Protein AF-0000000077105052 (afdb_homodimer)

Secondary structure (DSSP, 8-state):
---HHHHHHHHHHHHHHHHTT-B-TTSSBTTHHHHHHHHH--SHHHHHHHHHTTHHHHH---HHHHHHTT--HHHHHHHHHTSPPTT--HHHHHHHHHTSHHHHHHHHHHHHHHT-GGG-S---HHHHHHHHHHHHHHHHHH-/---HHHHHHHHHHHHHHHHTT-B-TTSSBTTHHHHHHHHH--SHHHHHHHHHTTHHHHH---HHHHHHTT--HHHHHHHHHTSPPTT--HHHHHHHHHTSHHHHHHHHHHHHHHT-GGG-S---HHHHHHHHHHHHHHHHHH-

Structure (mmCIF, N/CA/C/O backbone):
data_AF-0000000077105052-model_v1
#
loop_
_entity.id
_entity.type
_entity.pdbx_description
1 polymer 'HD domain protein'
#
loop_
_atom_site.group_PDB
_atom_site.id
_atom_site.type_symbol
_atom_site.label_atom_id
_atom_site.label_alt_id
_atom_site.label_comp_id
_atom_site.label_asym_id
_atom_site.label_entity_id
_atom_site.label_seq_id
_atom_site.pdbx_PDB_ins_code
_atom_site.Cartn_x
_atom_site.Cartn_y
_atom_site.Cartn_z
_atom_site.occupancy
_atom_site.B_iso_or_equiv
_atom_site.auth_seq_id
_atom_site.auth_comp_id
_atom_site.auth_asym_id
_atom_site.auth_atom_id
_atom_site.pdbx_PDB_model_num
ATOM 1 N N . MET A 1 1 ? -22.094 29.25 9.078 1 74.81 1 MET A N 1
ATOM 2 C CA . MET A 1 1 ? -21.125 28.188 9.367 1 74.81 1 MET A CA 1
ATOM 3 C C . MET A 1 1 ? -20.828 27.359 8.117 1 74.81 1 MET A C 1
ATOM 5 O O . MET A 1 1 ? -21.75 26.953 7.418 1 74.81 1 MET A O 1
ATOM 9 N N . MET A 1 2 ? -19.562 27.328 7.793 1 88.81 2 MET A N 1
ATOM 10 C CA . MET A 1 2 ? -19.234 26.641 6.547 1 88.81 2 MET A CA 1
ATOM 11 C C . MET A 1 2 ? -19.516 25.156 6.656 1 88.81 2 MET A C 1
ATOM 13 O O . MET A 1 2 ? -19.328 24.562 7.723 1 88.81 2 MET A O 1
ATOM 17 N N . ASN A 1 3 ? -20.125 24.688 5.684 1 95.06 3 ASN A N 1
ATOM 18 C CA . ASN A 1 3 ? -20.344 23.25 5.699 1 95.06 3 ASN A CA 1
ATOM 19 C C . ASN A 1 3 ? -19.109 22.5 5.215 1 95.06 3 ASN A C 1
ATOM 21 O O . ASN A 1 3 ? -18.109 23.109 4.852 1 95.06 3 ASN A O 1
ATOM 25 N N . PHE A 1 4 ? -19.25 21.203 5.273 1 96.94 4 PHE A N 1
ATOM 26 C CA . PHE A 1 4 ? -18.094 20.359 4.965 1 96.94 4 PHE A CA 1
ATOM 27 C C . PHE A 1 4 ? -17.594 20.641 3.553 1 96.94 4 PHE A C 1
ATOM 29 O O . PHE A 1 4 ? -16.375 20.75 3.336 1 96.94 4 PHE A O 1
ATOM 36 N N . TYR A 1 5 ? -18.453 20.719 2.611 1 97.12 5 TYR A N 1
ATOM 37 C CA . TYR A 1 5 ? -18.047 20.875 1.222 1 97.12 5 TYR A CA 1
ATOM 38 C C . TYR A 1 5 ? -17.312 22.203 1.016 1 97.12 5 TYR A C 1
ATOM 40 O O . TYR A 1 5 ? -16.328 22.266 0.276 1 97.12 5 TYR A O 1
ATOM 48 N N . GLU A 1 6 ? -17.734 23.203 1.688 1 97.81 6 GLU A N 1
ATOM 49 C CA . GLU A 1 6 ? -17.062 24.5 1.639 1 97.81 6 GLU A CA 1
ATOM 50 C C . GLU A 1 6 ? -15.688 24.453 2.289 1 97.81 6 GLU A C 1
ATOM 52 O O . GLU A 1 6 ? -14.719 24.984 1.746 1 97.81 6 GLU A O 1
ATOM 57 N N . LEU A 1 7 ? -15.672 23.812 3.406 1 98.25 7 LEU A N 1
ATOM 58 C CA . LEU A 1 7 ? -14.406 23.672 4.121 1 98.25 7 LEU A CA 1
ATOM 59 C C . LEU A 1 7 ? -13.414 22.844 3.322 1 98.25 7 LEU A C 1
ATOM 61 O O . LEU A 1 7 ? -12.227 23.156 3.271 1 98.25 7 LEU A O 1
ATOM 65 N N . ARG A 1 8 ? -13.906 21.781 2.734 1 98.44 8 ARG A N 1
ATOM 66 C CA . ARG A 1 8 ? -13.039 20.922 1.931 1 98.44 8 ARG A CA 1
ATOM 67 C C . ARG A 1 8 ? -12.469 21.688 0.742 1 98.44 8 ARG A C 1
ATOM 69 O O . ARG A 1 8 ? -11.297 21.516 0.399 1 98.44 8 ARG A O 1
ATOM 76 N N . GLU A 1 9 ? -13.297 22.469 0.126 1 98.25 9 GLU A N 1
ATOM 77 C CA . GLU A 1 9 ? -12.828 23.266 -0.993 1 98.25 9 GLU A CA 1
ATOM 78 C C . GLU A 1 9 ? -11.727 24.234 -0.552 1 98.25 9 GLU A C 1
ATOM 80 O O . GLU A 1 9 ? -10.719 24.391 -1.238 1 98.25 9 GLU A O 1
ATOM 85 N N . LYS A 1 10 ? -11.93 24.859 0.537 1 98 10 LYS A N 1
ATOM 86 C CA . LYS A 1 10 ? -10.922 25.75 1.083 1 98 10 LYS A CA 1
ATOM 87 C C . LYS A 1 10 ? -9.633 25 1.417 1 98 10 LYS A C 1
ATOM 89 O O . LYS A 1 10 ? -8.539 25.469 1.114 1 98 10 LYS A O 1
ATOM 94 N N . ALA A 1 11 ? -9.781 23.891 2.084 1 98.56 11 ALA A N 1
ATOM 95 C CA . ALA A 1 11 ? -8.617 23.062 2.41 1 98.56 11 ALA A CA 1
ATOM 96 C C . ALA A 1 11 ? -7.844 22.688 1.152 1 98.56 11 ALA A C 1
ATOM 98 O O . ALA A 1 11 ? -6.613 22.781 1.121 1 98.56 11 ALA A O 1
ATOM 99 N N . MET A 1 12 ? -8.602 22.297 0.124 1 98.56 12 MET A N 1
ATOM 100 C CA . MET A 1 12 ? -7.988 21.922 -1.147 1 98.56 12 MET A CA 1
ATOM 101 C C . MET A 1 12 ? -7.246 23.109 -1.765 1 98.56 12 MET A C 1
ATOM 103 O O . MET A 1 12 ? -6.121 22.953 -2.25 1 98.56 12 MET A O 1
ATOM 107 N N . GLN A 1 13 ? -7.812 24.234 -1.741 1 98.19 13 GLN A N 1
ATOM 108 C CA . GLN A 1 13 ? -7.18 25.438 -2.287 1 98.19 13 GLN A CA 1
ATOM 109 C C . GLN A 1 13 ? -5.887 25.766 -1.544 1 98.19 13 GLN A C 1
ATOM 111 O O . GLN A 1 13 ? -4.875 26.094 -2.164 1 98.19 13 GLN A O 1
ATOM 116 N N . ILE A 1 14 ? -5.957 25.672 -0.266 1 98.19 14 ILE A N 1
ATOM 117 C CA . ILE A 1 14 ? -4.785 25.953 0.556 1 98.19 14 ILE A CA 1
ATOM 118 C C . ILE A 1 14 ? -3.684 24.938 0.233 1 98.19 14 ILE A C 1
ATOM 120 O O . ILE A 1 14 ? -2.535 25.328 -0.002 1 98.19 14 ILE A O 1
ATOM 124 N N . ALA A 1 15 ? -4.012 23.688 0.209 1 98.31 15 ALA A N 1
ATOM 125 C CA . ALA A 1 15 ? -3.045 22.641 -0.098 1 98.31 15 ALA A CA 1
ATOM 126 C C . ALA A 1 15 ? -2.432 22.844 -1.48 1 98.31 15 ALA A C 1
ATOM 128 O O . ALA A 1 15 ? -1.215 22.75 -1.647 1 98.31 15 ALA A O 1
ATOM 129 N N . GLU A 1 16 ? -3.295 23.125 -2.475 1 98.25 16 GLU A N 1
ATOM 130 C CA . GLU A 1 16 ? -2.826 23.359 -3.84 1 98.25 16 GLU A CA 1
ATOM 131 C C . GLU A 1 16 ? -1.849 24.531 -3.904 1 98.25 16 GLU A C 1
ATOM 133 O O . GLU A 1 16 ? -0.831 24.453 -4.598 1 98.25 16 GLU A O 1
ATOM 138 N N . LYS A 1 17 ? -2.193 25.562 -3.256 1 97.25 17 LYS A N 1
ATOM 139 C CA . LYS A 1 17 ? -1.324 26.734 -3.236 1 97.25 17 LYS A CA 1
ATOM 140 C C . LYS A 1 17 ? 0.026 26.406 -2.604 1 97.25 17 LYS A C 1
ATOM 142 O O . LYS A 1 17 ? 1.073 26.766 -3.15 1 97.25 17 LYS A O 1
ATOM 147 N N . VAL A 1 18 ? -0.001 25.75 -1.501 1 97.25 18 VAL A N 1
ATOM 148 C CA . VAL A 1 18 ? 1.206 25.453 -0.738 1 97.25 18 VAL A CA 1
ATOM 149 C C . VAL A 1 18 ? 2.104 24.516 -1.538 1 97.25 18 VAL A C 1
ATOM 151 O O . VAL A 1 18 ? 3.326 24.672 -1.547 1 97.25 18 VAL A O 1
ATOM 154 N N . HIS A 1 19 ? 1.557 23.562 -2.26 1 97.5 19 HIS A N 1
ATOM 155 C CA . HIS A 1 19 ? 2.342 22.484 -2.861 1 97.5 19 HIS A CA 1
ATOM 156 C C . HIS A 1 19 ? 2.463 22.672 -4.371 1 97.5 19 HIS A C 1
ATOM 158 O O . HIS A 1 19 ? 2.857 21.75 -5.082 1 97.5 19 HIS A O 1
ATOM 164 N N . LYS A 1 20 ? 2.055 23.812 -4.938 1 95.88 20 LYS A N 1
ATOM 165 C CA . LYS A 1 20 ? 1.949 24.094 -6.363 1 95.88 20 LYS A CA 1
ATOM 166 C C . LYS A 1 20 ? 3.24 23.734 -7.094 1 95.88 20 LYS A C 1
ATOM 168 O O . LYS A 1 20 ? 3.203 23.219 -8.211 1 95.88 20 LYS A O 1
ATOM 173 N N . ASN A 1 21 ? 4.402 23.906 -6.523 1 95.44 21 ASN A N 1
ATOM 174 C CA . ASN A 1 21 ? 5.656 23.656 -7.23 1 95.44 21 ASN A CA 1
ATOM 175 C C . ASN A 1 21 ? 6.457 22.531 -6.574 1 95.44 21 ASN A C 1
ATOM 177 O O . ASN A 1 21 ? 7.664 22.406 -6.793 1 95.44 21 ASN A O 1
ATOM 181 N N . GLN A 1 22 ? 5.785 21.797 -5.855 1 96.31 22 GLN A N 1
ATOM 182 C CA . GLN A 1 22 ? 6.434 20.703 -5.141 1 96.31 22 GLN A CA 1
ATOM 183 C C . GLN A 1 22 ? 6.176 19.359 -5.828 1 96.31 22 GLN A C 1
ATOM 185 O O . GLN A 1 22 ? 5.082 19.125 -6.344 1 96.31 22 GLN A O 1
ATOM 190 N N . VAL A 1 23 ? 7.16 18.531 -5.934 1 95.12 23 VAL A N 1
ATOM 191 C CA . VAL A 1 23 ? 7.02 17.172 -6.441 1 95.12 23 VAL A CA 1
ATOM 192 C C . VAL A 1 23 ? 7.383 16.172 -5.348 1 95.12 23 VAL A C 1
ATOM 194 O O . VAL A 1 23 ? 8.172 16.484 -4.449 1 95.12 23 VAL A O 1
ATOM 197 N N . ASP A 1 24 ? 6.785 15.031 -5.469 1 91.88 24 ASP A N 1
ATOM 198 C CA . ASP A 1 24 ? 7.098 13.992 -4.488 1 91.88 24 ASP A CA 1
ATOM 199 C C . ASP A 1 24 ? 8.305 13.172 -4.93 1 91.88 24 ASP A C 1
ATOM 201 O O . ASP A 1 24 ? 8.953 13.492 -5.93 1 91.88 24 ASP A O 1
ATOM 205 N N . LYS A 1 25 ? 8.664 12.195 -4.195 1 86.69 25 LYS A N 1
ATOM 206 C CA . LYS A 1 25 ? 9.852 11.383 -4.438 1 86.69 25 LYS A CA 1
ATOM 207 C C . LYS A 1 25 ? 9.727 10.594 -5.742 1 86.69 25 LYS A C 1
ATOM 209 O O . LYS A 1 25 ? 10.727 10.156 -6.309 1 86.69 25 LYS A O 1
ATOM 214 N N . GLY A 1 26 ? 8.555 10.422 -6.266 1 86.88 26 GLY A N 1
ATOM 215 C CA . GLY A 1 26 ? 8.32 9.734 -7.531 1 86.88 26 GLY A CA 1
ATOM 216 C C . GLY A 1 26 ? 8.305 10.68 -8.719 1 86.88 26 GLY A C 1
ATOM 217 O O . GLY A 1 26 ? 8.086 10.242 -9.859 1 86.88 26 GLY A O 1
ATOM 218 N N . GLY A 1 27 ? 8.406 11.969 -8.461 1 91.56 27 GLY A N 1
ATOM 219 C CA . GLY A 1 27 ? 8.461 12.969 -9.523 1 91.56 27 GLY A CA 1
ATOM 220 C C . GLY A 1 27 ? 7.094 13.492 -9.914 1 91.56 27 GLY A C 1
ATOM 221 O O . GLY A 1 27 ? 6.961 14.219 -10.906 1 91.56 27 GLY A O 1
ATOM 222 N N . LYS A 1 28 ? 6.074 13.156 -9.219 1 95.5 28 LYS A N 1
ATOM 223 C CA . LYS A 1 28 ? 4.715 13.609 -9.5 1 95.5 28 LYS A CA 1
ATOM 224 C C . LYS A 1 28 ? 4.344 14.805 -8.633 1 95.5 28 LYS A C 1
ATOM 226 O O . LYS A 1 28 ? 4.977 15.055 -7.602 1 95.5 28 LYS A O 1
ATOM 231 N N . PRO A 1 29 ? 3.416 15.586 -9.031 1 97.69 29 PRO A N 1
ATOM 232 C CA . PRO A 1 29 ? 2.986 16.719 -8.219 1 97.69 29 PRO A CA 1
ATOM 233 C C . PRO A 1 29 ? 2.648 16.328 -6.785 1 97.69 29 PRO A C 1
ATOM 235 O O . PRO A 1 29 ? 1.896 15.375 -6.562 1 97.69 29 PRO A O 1
ATOM 238 N N . TYR A 1 30 ? 3.105 17.016 -5.844 1 98 30 TYR A N 1
ATOM 239 C CA . TYR A 1 30 ? 2.992 16.656 -4.434 1 98 30 TYR A CA 1
ATOM 240 C C . TYR A 1 30 ? 1.536 16.688 -3.98 1 98 30 TYR A C 1
ATOM 242 O O . TYR A 1 30 ? 1.144 15.922 -3.094 1 98 30 TYR A O 1
ATOM 250 N N . ILE A 1 31 ? 0.724 17.516 -4.605 1 98.31 31 ILE A N 1
ATOM 251 C CA . ILE A 1 31 ? -0.669 17.688 -4.211 1 98.31 31 ILE A CA 1
ATOM 252 C C . ILE A 1 31 ? -1.396 16.359 -4.266 1 98.31 31 ILE A C 1
ATOM 254 O O . ILE A 1 31 ? -2.395 16.156 -3.568 1 98.31 31 ILE A O 1
ATOM 258 N N . ASN A 1 32 ? -0.869 15.406 -5.031 1 98.12 32 ASN A N 1
ATOM 259 C CA . ASN A 1 32 ? -1.492 14.086 -5.105 1 98.12 32 ASN A CA 1
ATOM 260 C C . ASN A 1 32 ? -1.396 13.352 -3.775 1 98.12 32 ASN A C 1
ATOM 262 O O . ASN A 1 32 ? -2.264 12.539 -3.447 1 98.12 32 ASN A O 1
ATOM 266 N N . HIS A 1 33 ? -0.374 13.648 -2.994 1 98.19 33 HIS A N 1
ATOM 267 C CA . HIS A 1 33 ? -0.174 12.969 -1.717 1 98.19 33 HIS A CA 1
ATOM 268 C C . HIS A 1 33 ? -1.286 13.312 -0.731 1 98.19 33 HIS A C 1
ATOM 270 O O . HIS A 1 33 ? -2.006 12.422 -0.269 1 98.19 33 HIS A O 1
ATOM 276 N N . PRO A 1 34 ? -1.548 14.633 -0.41 1 98.62 34 PRO A N 1
ATOM 277 C CA . PRO A 1 34 ? -2.656 14.922 0.501 1 98.62 34 PRO A CA 1
ATOM 278 C C . PRO A 1 34 ? -3.998 14.406 -0.014 1 98.62 34 PRO A C 1
ATOM 280 O O . PRO A 1 34 ? -4.859 14.016 0.779 1 98.62 34 PRO A O 1
ATOM 283 N N . VAL A 1 35 ? -4.145 14.375 -1.287 1 98.69 35 VAL A N 1
ATOM 284 C CA . VAL A 1 35 ? -5.402 13.898 -1.858 1 98.69 35 VAL A CA 1
ATOM 285 C C . VAL A 1 35 ? -5.535 12.391 -1.629 1 98.69 35 VAL A C 1
ATOM 287 O O . VAL A 1 35 ? -6.613 11.906 -1.271 1 98.69 35 VAL A O 1
ATOM 290 N N . ARG A 1 36 ? -4.445 11.609 -1.807 1 98 36 ARG A N 1
ATOM 291 C CA . ARG A 1 36 ? -4.48 10.18 -1.524 1 98 36 ARG A CA 1
ATOM 292 C C . ARG A 1 36 ? -4.758 9.922 -0.048 1 98 36 ARG A C 1
ATOM 294 O O . ARG A 1 36 ? -5.543 9.031 0.296 1 98 36 ARG A O 1
ATOM 301 N N . VAL A 1 37 ? -4.137 10.711 0.778 1 98.75 37 VAL A N 1
ATOM 302 C CA . VAL A 1 37 ? -4.344 10.562 2.215 1 98.75 37 VAL A CA 1
ATOM 303 C C . VAL A 1 37 ? -5.805 10.836 2.557 1 98.75 37 VAL A C 1
ATOM 305 O O . VAL A 1 37 ? -6.422 10.094 3.318 1 98.75 37 VAL A O 1
ATOM 308 N N . GLU A 1 38 ? -6.363 11.906 2.004 1 98.88 38 GLU A N 1
ATOM 309 C CA . GLU A 1 38 ? -7.766 12.242 2.225 1 98.88 38 GLU A CA 1
ATOM 310 C C . GLU A 1 38 ? -8.68 11.086 1.829 1 98.88 38 GLU A C 1
ATOM 312 O O . GLU A 1 38 ? -9.648 10.789 2.533 1 98.88 38 GLU A O 1
ATOM 317 N N . ARG A 1 39 ? -8.359 10.438 0.76 1 98.06 39 ARG A N 1
ATOM 318 C CA . ARG A 1 39 ? -9.195 9.367 0.236 1 98.06 39 ARG A CA 1
ATOM 319 C C . ARG A 1 39 ? -9.164 8.156 1.159 1 98.06 39 ARG A C 1
ATOM 321 O O . ARG A 1 39 ? -10.102 7.352 1.164 1 98.06 39 ARG A O 1
ATOM 328 N N . MET A 1 40 ? -8.18 8.039 1.886 1 97.88 40 MET A N 1
ATOM 329 C CA . MET A 1 40 ? -8.055 6.914 2.812 1 97.88 40 MET A CA 1
ATOM 330 C C . MET A 1 40 ? -8.875 7.164 4.078 1 97.88 40 MET A C 1
ATOM 332 O O . MET A 1 40 ? -9.094 6.246 4.867 1 97.88 40 MET A O 1
ATOM 336 N N . CYS A 1 41 ? -9.281 8.383 4.23 1 98.19 41 CYS A N 1
ATOM 337 C CA . CYS A 1 41 ? -10.016 8.758 5.438 1 98.19 41 CYS A CA 1
ATOM 338 C C . CYS A 1 41 ? -11.516 8.641 5.223 1 98.19 41 CYS A C 1
ATOM 340 O O . CYS A 1 41 ? -12.023 8.969 4.152 1 98.19 41 CYS A O 1
ATOM 342 N N . SER A 1 42 ? -12.203 8.211 6.27 1 96.62 42 SER A N 1
ATOM 343 C CA . SER A 1 42 ? -13.648 8.008 6.164 1 96.62 42 SER A CA 1
ATOM 344 C C . SER A 1 42 ? -14.422 9.148 6.809 1 96.62 42 SER A C 1
ATOM 346 O O . SER A 1 42 ? -15.461 9.57 6.301 1 96.62 42 SER A O 1
ATOM 348 N N . ARG A 1 43 ? -13.836 9.75 7.84 1 98.06 43 ARG A N 1
ATOM 349 C CA . ARG A 1 43 ? -14.508 10.828 8.555 1 98.06 43 ARG A CA 1
ATOM 350 C C . ARG A 1 43 ? -14.227 12.18 7.91 1 98.06 43 ARG A C 1
ATOM 352 O O . ARG A 1 43 ? -13.109 12.438 7.457 1 98.06 43 ARG A O 1
ATOM 359 N N . GLN A 1 44 ? -15.227 13 7.918 1 98.38 44 GLN A N 1
ATOM 360 C CA . GLN A 1 44 ? -15.102 14.32 7.309 1 98.38 44 GLN A CA 1
ATOM 361 C C . GLN A 1 44 ? -13.961 15.109 7.941 1 98.38 44 GLN A C 1
ATOM 363 O O . GLN A 1 44 ? -13.188 15.766 7.242 1 98.38 44 GLN A O 1
ATOM 368 N N . GLU A 1 45 ? -13.891 15.117 9.273 1 98.62 45 GLU A N 1
ATOM 369 C CA . GLU A 1 45 ? -12.844 15.867 9.953 1 98.62 45 GLU A CA 1
ATOM 370 C C . GLU A 1 45 ? -11.461 15.359 9.555 1 98.62 45 GLU A C 1
ATOM 372 O O . GLU A 1 45 ? -10.531 16.156 9.391 1 98.62 45 GLU A O 1
ATOM 377 N N . ASP A 1 46 ? -11.336 14 9.398 1 98.88 46 ASP A N 1
ATOM 378 C CA . ASP A 1 46 ? -10.062 13.43 8.969 1 98.88 46 ASP A CA 1
ATOM 379 C C . ASP A 1 46 ? -9.68 13.914 7.574 1 98.88 46 ASP A C 1
ATOM 381 O O . ASP A 1 46 ? -8.516 14.203 7.309 1 98.88 46 ASP A O 1
ATOM 385 N N . ARG A 1 47 ? -10.695 14 6.75 1 98.88 47 ARG A N 1
ATOM 386 C CA . ARG A 1 47 ? -10.453 14.398 5.367 1 98.88 47 ARG A CA 1
ATOM 387 C C . ARG A 1 47 ? -9.945 15.836 5.293 1 98.88 47 ARG A C 1
ATOM 389 O O . ARG A 1 47 ? -9.039 16.141 4.512 1 98.88 47 ARG A O 1
ATOM 396 N N . LEU A 1 48 ? -10.516 16.656 6.074 1 98.88 48 LEU A N 1
ATOM 397 C CA . LEU A 1 48 ? -10.062 18.047 6.109 1 98.88 48 LEU A CA 1
ATOM 398 C C . LEU A 1 48 ? -8.617 18.141 6.582 1 98.88 48 LEU A C 1
ATOM 400 O O . LEU A 1 48 ? -7.797 18.812 5.957 1 98.88 48 LEU A O 1
ATOM 404 N N . VAL A 1 49 ? -8.297 17.438 7.621 1 98.88 49 VAL A N 1
ATOM 405 C CA . VAL A 1 49 ? -6.961 17.469 8.203 1 98.88 49 VAL A CA 1
ATOM 406 C C . VAL A 1 49 ? -5.965 16.828 7.23 1 98.88 49 VAL A C 1
ATOM 408 O O . VAL A 1 49 ? -4.832 17.297 7.102 1 98.88 49 VAL A O 1
ATOM 411 N N . ALA A 1 50 ? -6.391 15.797 6.555 1 98.94 50 ALA A N 1
ATOM 412 C CA . ALA A 1 50 ? -5.547 15.133 5.566 1 98.94 50 ALA A CA 1
ATOM 413 C C . ALA A 1 50 ? -5.098 16.109 4.484 1 98.94 50 ALA A C 1
ATOM 415 O O . ALA A 1 50 ? -3.914 16.156 4.141 1 98.94 50 ALA A O 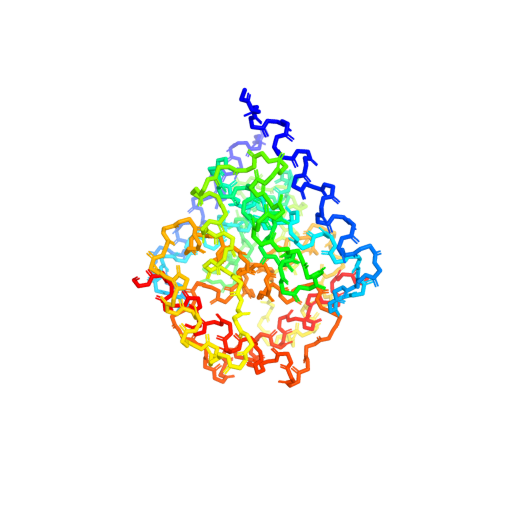1
ATOM 416 N N . LEU A 1 51 ? -6.012 16.891 4 1 98.81 51 LEU A N 1
ATOM 417 C CA . LEU A 1 51 ? -5.688 17.859 2.955 1 98.81 51 LEU A CA 1
ATOM 418 C C . LEU A 1 51 ? -4.742 18.938 3.482 1 98.81 51 LEU A C 1
ATOM 420 O O . LEU A 1 51 ? -3.896 19.438 2.742 1 98.81 51 LEU A O 1
ATOM 424 N N . LEU A 1 52 ? -4.789 19.203 4.758 1 98.62 52 LEU A N 1
ATOM 425 C CA . LEU A 1 52 ? -4.078 20.344 5.324 1 98.62 52 LEU A CA 1
ATOM 426 C C . LEU A 1 52 ? -2.818 19.891 6.055 1 98.62 52 LEU A C 1
ATOM 428 O O . LEU A 1 52 ? -2.006 20.719 6.469 1 98.62 52 LEU A O 1
ATOM 432 N N . HIS A 1 53 ? -2.537 18.609 6.242 1 98.44 53 HIS A N 1
ATOM 433 C CA . HIS A 1 53 ? -1.633 18.109 7.266 1 98.44 53 HIS A CA 1
ATOM 434 C C . HIS A 1 53 ? -0.204 18.578 7.027 1 98.44 53 HIS A C 1
ATOM 436 O O . HIS A 1 53 ? 0.554 18.781 7.98 1 98.44 53 HIS A O 1
ATOM 442 N N . ASP A 1 54 ? 0.146 18.859 5.801 1 97.56 54 ASP A N 1
ATOM 443 C CA . ASP A 1 54 ? 1.516 19.266 5.5 1 97.56 54 ASP A CA 1
ATOM 444 C C . ASP A 1 54 ? 1.597 20.766 5.207 1 97.56 54 ASP A C 1
ATOM 446 O O . ASP A 1 54 ? 2.67 21.281 4.895 1 97.56 54 ASP A O 1
ATOM 450 N N . THR A 1 55 ? 0.564 21.5 5.34 1 97.38 55 THR A N 1
ATOM 451 C CA . THR A 1 55 ? 0.521 22.875 4.859 1 97.38 55 THR A CA 1
ATOM 452 C C . THR A 1 55 ? 1.229 23.812 5.836 1 97.38 55 THR A C 1
ATOM 454 O O . THR A 1 55 ? 1.843 24.797 5.422 1 97.38 55 THR A O 1
ATOM 457 N N . VAL A 1 56 ? 1.154 23.547 7.086 1 95.75 56 VAL A N 1
ATOM 458 C CA . VAL A 1 56 ? 1.825 24.375 8.094 1 95.75 56 VAL A CA 1
ATOM 459 C C . VAL A 1 56 ? 3.338 24.188 7.984 1 95.75 56 VAL A C 1
ATOM 461 O O . VAL A 1 56 ? 4.09 25.156 7.973 1 95.75 56 VAL A O 1
ATOM 464 N N . GLU A 1 57 ? 3.781 22.969 7.848 1 94.19 57 GLU A N 1
ATOM 465 C CA . GLU A 1 57 ? 5.203 22.641 7.766 1 94.19 57 GLU A CA 1
ATOM 466 C C . GLU A 1 57 ? 5.809 23.141 6.453 1 94.19 57 GLU A C 1
ATOM 468 O O . GLU A 1 57 ? 6.863 23.781 6.453 1 94.19 57 GLU A O 1
ATOM 473 N N . ASP A 1 58 ? 5.078 22.953 5.344 1 92.75 58 ASP A N 1
ATOM 474 C CA . ASP A 1 58 ? 5.633 23.172 4.012 1 92.75 58 ASP A CA 1
ATOM 475 C C . ASP A 1 58 ? 5.383 24.609 3.553 1 92.75 58 ASP A C 1
ATOM 477 O O . ASP A 1 58 ? 6.094 25.125 2.686 1 92.75 58 ASP A O 1
ATOM 481 N N . GLY A 1 59 ? 4.297 25.281 3.906 1 89.06 59 GLY A N 1
ATOM 482 C CA . GLY A 1 59 ? 3.889 26.562 3.324 1 89.06 59 GLY A CA 1
ATOM 483 C C . GLY A 1 59 ? 3.803 27.672 4.34 1 89.06 59 GLY A C 1
ATOM 484 O O . GLY A 1 59 ? 3.381 28.781 4.012 1 89.06 59 GLY A O 1
ATOM 485 N N . ASP A 1 60 ? 4.082 27.5 5.594 1 83.75 60 ASP A N 1
ATOM 486 C CA . ASP A 1 60 ? 4.039 28.516 6.645 1 83.75 60 ASP A CA 1
ATOM 487 C C . ASP A 1 60 ? 2.609 29 6.887 1 83.75 60 ASP A C 1
ATOM 489 O O . ASP A 1 60 ? 2.369 30.188 7.043 1 83.75 60 ASP A O 1
ATOM 493 N N . ILE A 1 61 ? 1.658 28.234 6.586 1 90.06 61 ILE A N 1
ATOM 494 C CA . ILE A 1 61 ? 0.281 28.516 6.977 1 90.06 61 ILE A CA 1
ATOM 495 C C . ILE A 1 61 ? 0.177 28.578 8.5 1 90.06 61 ILE A C 1
ATOM 497 O O . ILE A 1 61 ? 0.505 27.609 9.188 1 90.06 61 ILE A O 1
ATOM 501 N N . ALA A 1 62 ? -0.278 29.688 8.969 1 93.06 62 ALA A N 1
ATOM 502 C CA . ALA A 1 62 ? -0.441 29.859 10.406 1 93.06 62 ALA A CA 1
ATOM 503 C C . ALA A 1 62 ? -1.781 29.297 10.883 1 93.06 62 ALA A C 1
ATOM 505 O O . ALA A 1 62 ? -2.773 29.359 10.148 1 93.06 62 ALA A O 1
ATOM 506 N N . SER A 1 63 ? -1.726 28.781 12.117 1 94.62 63 SER A N 1
ATOM 507 C CA . SER A 1 63 ? -2.967 28.266 12.688 1 94.62 63 SER A CA 1
ATOM 508 C C . SER A 1 63 ? -4.039 29.359 12.742 1 94.62 63 SER A C 1
ATOM 510 O O . SER A 1 63 ? -5.219 29.078 12.516 1 94.62 63 SER A O 1
ATOM 512 N N . GLU A 1 64 ? -3.639 30.562 12.953 1 96.12 64 GLU A N 1
ATOM 513 C CA . GLU A 1 64 ? -4.566 31.688 13.039 1 96.12 64 GLU A CA 1
ATOM 514 C C . GLU A 1 64 ? -5.27 31.922 11.703 1 96.12 64 GLU A C 1
ATOM 516 O O . GLU A 1 64 ? -6.449 32.281 11.672 1 96.12 64 GLU A O 1
ATOM 521 N N . TYR A 1 65 ? -4.523 31.734 10.68 1 96.81 65 TYR A N 1
ATOM 522 C CA . TYR A 1 65 ? -5.105 31.891 9.352 1 96.81 65 TYR A CA 1
ATOM 523 C C . TYR A 1 65 ? -6.207 30.875 9.109 1 96.81 65 TYR A C 1
ATOM 525 O O . TYR A 1 65 ? -7.27 31.203 8.586 1 96.81 65 TYR A O 1
ATOM 533 N N . LEU A 1 66 ? -5.969 29.625 9.5 1 97.56 66 LEU A N 1
ATOM 534 C CA . LEU A 1 66 ? -6.961 28.562 9.32 1 97.56 66 LEU A CA 1
ATOM 535 C C . LEU A 1 66 ? -8.242 28.891 10.078 1 97.56 66 LEU A C 1
ATOM 537 O O . LEU A 1 66 ? -9.344 28.703 9.555 1 97.56 66 LEU A O 1
ATOM 541 N N . LEU A 1 67 ? -8.07 29.469 11.258 1 97.06 67 LEU A N 1
ATOM 542 C CA . LEU A 1 67 ? -9.227 29.875 12.039 1 97.06 67 LEU A CA 1
ATOM 543 C C . LEU A 1 67 ? -9.969 31.016 11.344 1 97.06 67 LEU A C 1
ATOM 545 O O . LEU A 1 67 ? -11.203 30.984 11.242 1 97.06 67 LEU A O 1
ATOM 549 N N . MET A 1 68 ? -9.242 31.891 10.883 1 96.19 68 MET A N 1
ATOM 550 C CA . MET A 1 68 ? -9.789 33.094 10.266 1 96.19 68 MET A CA 1
ATOM 551 C C . MET A 1 68 ? -10.609 32.75 9.023 1 96.19 68 MET A C 1
ATOM 553 O O . MET A 1 68 ? -11.648 33.375 8.773 1 96.19 68 MET A O 1
ATOM 557 N N . VAL A 1 69 ? -10.148 31.75 8.352 1 95.56 69 VAL A N 1
ATOM 558 C CA . VAL A 1 69 ? -10.828 31.453 7.09 1 95.56 69 VAL A CA 1
ATOM 559 C C . VAL A 1 69 ? -12 30.516 7.344 1 95.56 69 VAL A C 1
ATOM 561 O O . VAL A 1 69 ? -12.727 30.156 6.414 1 95.56 69 VAL A O 1
ATOM 564 N N . GLY A 1 70 ? -12.109 29.969 8.602 1 96.56 70 GLY A N 1
ATOM 565 C CA . GLY A 1 70 ? -13.383 29.359 8.93 1 96.56 70 GLY A CA 1
ATOM 566 C C . GLY A 1 70 ? -13.25 27.953 9.484 1 96.56 70 GLY A C 1
ATOM 567 O O . GLY A 1 70 ? -14.25 27.312 9.836 1 96.56 70 GLY A O 1
ATOM 568 N N . PHE A 1 71 ? -12.023 27.406 9.625 1 98.38 71 PHE A N 1
ATOM 569 C CA . PHE A 1 71 ? -11.883 26.062 10.156 1 98.38 71 PHE A CA 1
ATOM 570 C C . PHE A 1 71 ? -12.133 26.047 11.664 1 98.38 71 PHE A C 1
ATOM 572 O O . PHE A 1 71 ? -11.648 26.922 12.383 1 98.38 71 PHE A O 1
ATOM 579 N N . PRO A 1 72 ? -12.938 25.062 12.109 1 98.12 72 PRO A N 1
ATOM 580 C CA . PRO A 1 72 ? -13.172 24.938 13.555 1 98.12 72 PRO A CA 1
ATOM 581 C C . PRO A 1 72 ? -11.883 24.672 14.336 1 98.12 72 PRO A C 1
ATOM 583 O O . PRO A 1 72 ? -10.938 24.094 13.797 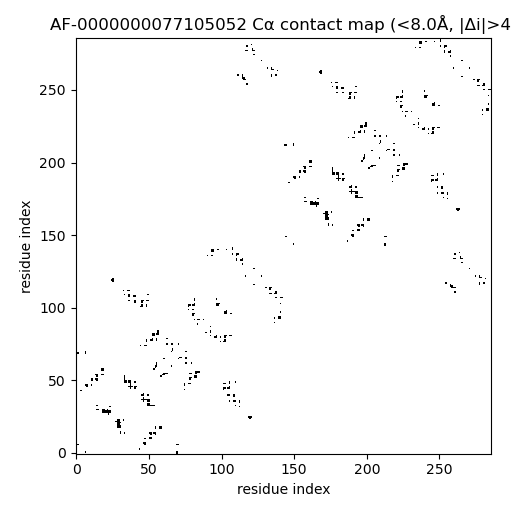1 98.12 72 PRO A O 1
ATOM 586 N N . GLN A 1 73 ? -11.883 25.062 15.547 1 98.19 73 GLN A N 1
ATOM 587 C CA . GLN A 1 73 ? -10.719 24.906 16.422 1 98.19 73 GLN A CA 1
ATOM 588 C C . GLN A 1 73 ? -10.25 23.453 16.453 1 98.19 73 GLN A C 1
ATOM 590 O O . GLN A 1 73 ? -9.047 23.188 16.453 1 98.19 73 GLN A O 1
ATOM 595 N N . GLU A 1 74 ? -11.18 22.516 16.438 1 98.31 74 GLU A N 1
ATOM 596 C CA . GLU A 1 74 ? -10.844 21.109 16.5 1 98.31 74 GLU A CA 1
ATOM 597 C C . GLU A 1 74 ? -10.008 20.688 15.297 1 98.31 74 GLU A C 1
ATOM 599 O O . GLU A 1 74 ? -9.07 19.891 15.43 1 98.31 74 GLU A O 1
ATOM 604 N N . ILE A 1 75 ? -10.352 21.188 14.164 1 98.62 75 ILE A N 1
ATOM 605 C CA . ILE A 1 75 ? -9.625 20.891 12.938 1 98.62 75 ILE A CA 1
ATOM 606 C C . ILE A 1 75 ? -8.234 21.516 12.992 1 98.62 75 ILE A C 1
ATOM 608 O O . ILE A 1 75 ? -7.238 20.875 12.656 1 98.62 75 ILE A O 1
ATOM 612 N N . VAL A 1 76 ? -8.18 22.75 13.461 1 98.56 76 VAL A N 1
ATOM 613 C CA . VAL A 1 76 ? -6.91 23.469 13.539 1 98.56 76 VAL A CA 1
ATOM 614 C C . VAL A 1 76 ? -5.984 22.75 14.523 1 98.56 76 VAL A C 1
ATOM 616 O O . VAL A 1 76 ? -4.801 22.547 14.234 1 98.56 76 VAL A O 1
ATOM 619 N N . ASP A 1 77 ? -6.543 22.328 15.641 1 98.5 77 ASP A N 1
ATOM 620 C CA . ASP A 1 77 ? -5.766 21.578 16.625 1 98.5 77 ASP A CA 1
ATOM 621 C C . ASP A 1 77 ? -5.215 20.297 16.031 1 98.5 77 ASP A C 1
ATOM 623 O O . ASP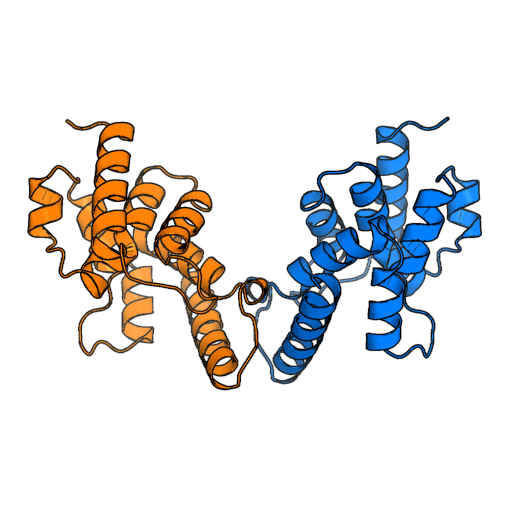 A 1 77 ? -4.062 19.922 16.281 1 98.5 77 ASP A O 1
ATOM 627 N N . ALA A 1 78 ? -6 19.609 15.297 1 98.69 78 ALA A N 1
ATOM 628 C CA . ALA A 1 78 ? -5.59 18.359 14.664 1 98.69 78 ALA A CA 1
ATOM 629 C C . ALA A 1 78 ? -4.496 18.594 13.633 1 98.69 78 ALA A C 1
ATOM 631 O O . ALA A 1 78 ? -3.523 17.844 13.562 1 98.69 78 ALA A O 1
ATOM 632 N N . VAL A 1 79 ? -4.676 19.641 12.844 1 98.69 79 VAL A N 1
ATOM 633 C CA . VAL A 1 79 ? -3.656 19.984 11.867 1 98.69 79 VAL A CA 1
ATOM 634 C C . VAL A 1 79 ? -2.326 20.25 12.57 1 98.69 79 VAL A C 1
ATOM 636 O O . VAL A 1 79 ? -1.278 19.766 12.125 1 98.69 79 VAL A O 1
ATOM 639 N N . LEU A 1 80 ? -2.375 20.938 13.664 1 97.88 80 LEU A N 1
ATOM 640 C CA . LEU A 1 80 ? -1.168 21.25 14.422 1 97.88 80 LEU A CA 1
ATOM 641 C C . LEU A 1 80 ? -0.582 19.969 15.031 1 97.88 80 LEU A C 1
ATOM 643 O O . LEU A 1 80 ? 0.64 19.844 15.148 1 97.88 80 LEU A O 1
ATOM 647 N N . SER A 1 81 ? -1.404 19.062 15.43 1 98.31 81 SER A N 1
ATOM 648 C CA . SER A 1 81 ? -0.929 17.812 16.016 1 98.31 81 SER A CA 1
ATOM 649 C C . SER A 1 81 ? -0.132 17 15 1 98.31 81 SER A C 1
ATOM 651 O O . SER A 1 81 ? 0.769 16.25 15.375 1 98.31 81 SER A O 1
ATOM 653 N N . VAL A 1 82 ? -0.463 17.109 13.695 1 98.5 82 VAL A N 1
ATOM 654 C CA . VAL A 1 82 ? 0.226 16.328 12.672 1 98.5 82 VAL A CA 1
ATOM 655 C C . VAL A 1 82 ? 1.258 17.203 11.961 1 98.5 82 VAL A C 1
ATOM 657 O O . VAL A 1 82 ? 1.71 16.875 10.867 1 98.5 82 VAL A O 1
ATOM 660 N N . SER A 1 83 ? 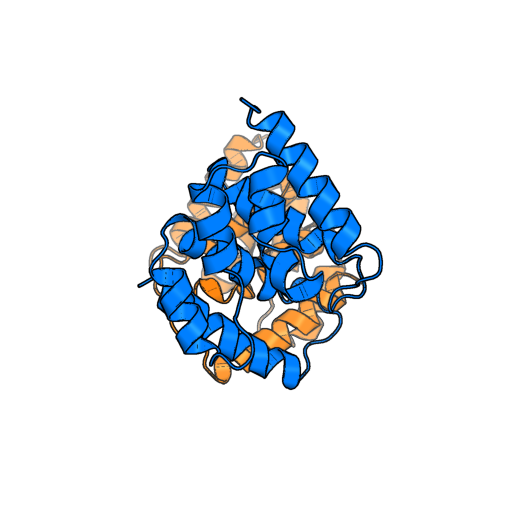1.529 18.406 12.492 1 97.75 83 SER A N 1
ATOM 661 C CA . SER A 1 83 ? 2.576 19.297 12 1 97.75 83 SER A CA 1
ATOM 662 C C . SER A 1 83 ? 3.787 19.297 12.922 1 97.75 83 SER A C 1
ATOM 664 O O . SER A 1 83 ? 3.684 19.672 14.094 1 97.75 83 SER A O 1
ATOM 666 N N . ARG A 1 84 ? 4.883 18.828 12.398 1 97.06 84 ARG A N 1
ATOM 667 C CA . ARG A 1 84 ? 6.062 18.703 13.25 1 97.06 84 ARG A CA 1
ATOM 668 C C . ARG A 1 84 ? 6.648 20.078 13.57 1 97.06 84 ARG A C 1
ATOM 670 O O . ARG A 1 84 ? 6.836 20.906 12.672 1 97.06 84 ARG A O 1
ATOM 677 N N . ASN A 1 85 ? 6.93 20.344 14.766 1 95.25 85 ASN A N 1
ATOM 678 C CA . ASN A 1 85 ? 7.578 21.578 15.188 1 95.25 85 ASN A CA 1
ATOM 679 C C . ASN A 1 85 ? 9.047 21.594 14.789 1 95.25 85 ASN A C 1
ATOM 681 O O . ASN A 1 85 ? 9.695 20.547 14.727 1 95.25 85 ASN A O 1
ATOM 685 N N . ARG A 1 86 ? 9.531 22.719 14.594 1 93.88 86 ARG A N 1
ATOM 686 C CA . ARG A 1 86 ? 10.953 22.875 14.289 1 93.88 86 ARG A CA 1
ATOM 687 C C . ARG A 1 86 ? 11.812 22.312 15.422 1 93.88 86 ARG A C 1
ATOM 689 O O . ARG A 1 86 ? 11.633 22.688 16.578 1 93.88 86 ARG A O 1
ATOM 696 N N . GLY A 1 87 ? 12.703 21.469 15.055 1 95.56 87 GLY A N 1
ATOM 697 C CA . GLY A 1 87 ? 13.648 20.922 16.016 1 95.56 87 GLY A CA 1
ATOM 698 C C . GLY A 1 87 ? 13.086 19.781 16.828 1 95.56 87 GLY A C 1
ATOM 699 O O . GLY A 1 87 ? 13.789 19.172 17.625 1 95.56 87 GLY A O 1
ATOM 700 N N . GLU A 1 88 ? 11.875 19.469 16.672 1 97.75 88 GLU A N 1
ATOM 701 C CA . GLU A 1 88 ? 11.242 18.375 17.406 1 97.75 88 GLU A CA 1
ATOM 702 C C . GLU A 1 88 ? 11.734 17.016 16.922 1 97.75 88 GLU A C 1
ATOM 704 O O . GLU A 1 88 ? 11.836 16.781 15.711 1 97.75 88 GLU A O 1
ATOM 709 N N . ASP A 1 89 ? 12.078 16.188 17.891 1 98.06 89 ASP A N 1
ATOM 710 C CA . ASP A 1 89 ? 12.43 14.82 17.531 1 98.06 89 ASP A CA 1
ATOM 711 C C . ASP A 1 89 ? 11.281 14.125 16.812 1 98.06 89 ASP A C 1
ATOM 713 O O . ASP A 1 89 ? 10.117 14.281 17.203 1 98.06 89 ASP A O 1
ATOM 717 N N . TYR A 1 90 ? 11.617 13.312 15.898 1 98.06 90 TYR A N 1
ATOM 718 C CA . TYR A 1 90 ? 10.602 12.688 15.062 1 98.06 90 TYR A CA 1
ATOM 719 C C . TYR A 1 90 ? 9.656 11.828 15.898 1 98.06 90 TYR A C 1
ATOM 721 O O . TYR A 1 90 ? 8.438 11.906 15.734 1 98.06 90 TYR A O 1
ATOM 729 N N . PHE A 1 91 ? 10.172 11.039 16.75 1 98.44 91 PHE A N 1
ATOM 730 C CA . PHE A 1 91 ? 9.305 10.125 17.484 1 98.44 91 PHE A CA 1
ATOM 731 C C . PHE A 1 91 ? 8.578 10.852 18.609 1 98.44 91 PHE A C 1
ATOM 733 O O . PHE A 1 91 ? 7.5 10.43 19.031 1 98.44 91 PHE A O 1
ATOM 740 N N . ASP A 1 92 ? 9.18 11.961 19.109 1 98.44 92 ASP A N 1
ATO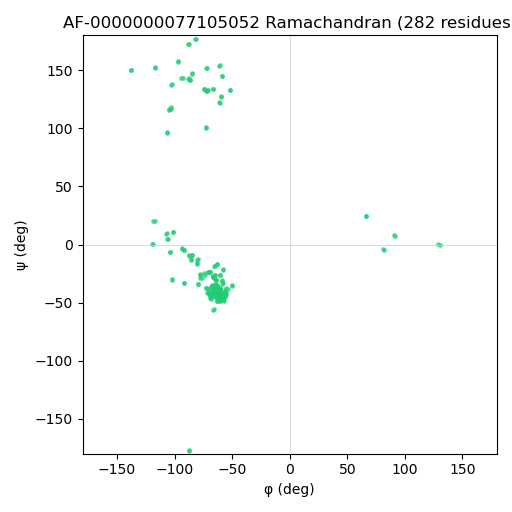M 741 C CA . ASP A 1 92 ? 8.398 12.828 19.984 1 98.44 92 ASP A CA 1
ATOM 742 C C . ASP A 1 92 ? 7.191 13.398 19.25 1 98.44 92 ASP A C 1
ATOM 744 O O . ASP A 1 92 ? 6.094 13.469 19.812 1 98.44 92 ASP A O 1
ATOM 748 N N . PHE A 1 93 ? 7.438 13.797 18.078 1 98.62 93 PHE A N 1
ATOM 749 C CA . PHE A 1 93 ? 6.375 14.273 17.203 1 98.62 93 PHE A CA 1
ATOM 750 C C . PHE A 1 93 ? 5.316 13.195 17 1 98.62 93 PHE A C 1
ATOM 752 O O . PHE A 1 93 ? 4.121 13.469 17.094 1 98.62 93 PHE A O 1
ATOM 759 N N . ILE A 1 94 ? 5.699 11.922 16.781 1 98.69 94 ILE A N 1
ATOM 760 C CA . ILE A 1 94 ? 4.777 10.812 16.578 1 98.69 94 ILE A CA 1
ATOM 761 C C . ILE A 1 94 ? 3.943 10.594 17.844 1 98.69 94 ILE A C 1
ATOM 763 O O . ILE A 1 94 ? 2.73 10.383 17.75 1 98.69 94 ILE A O 1
ATOM 767 N N . HIS A 1 95 ? 4.543 10.758 18.938 1 98.12 95 HIS A N 1
ATOM 768 C CA . HIS A 1 95 ? 3.811 10.594 20.188 1 98.12 95 HIS A CA 1
ATOM 769 C C . HIS A 1 95 ? 2.811 11.727 20.406 1 98.12 95 HIS A C 1
ATOM 771 O O . HIS A 1 95 ? 1.71 11.5 20.906 1 98.12 95 HIS A O 1
ATOM 777 N N . ARG A 1 96 ? 3.219 12.867 20.031 1 97.62 96 ARG A N 1
ATOM 778 C CA . ARG A 1 96 ? 2.297 14 20.109 1 97.62 96 ARG A CA 1
ATOM 779 C C . ARG A 1 96 ? 1.104 13.805 19.188 1 97.62 96 ARG A C 1
ATOM 781 O O . ARG A 1 96 ? -0.041 14.047 19.578 1 97.62 96 ARG A O 1
ATOM 788 N N . CYS A 1 97 ? 1.293 13.328 17.984 1 98.12 97 CYS A N 1
ATOM 789 C CA . CYS A 1 97 ? 0.219 12.992 17.062 1 98.12 97 CYS A CA 1
ATOM 790 C C . CYS A 1 97 ? -0.75 12 17.688 1 98.12 97 CYS A C 1
ATOM 792 O O . CYS A 1 97 ? -1.968 12.156 17.578 1 98.12 97 CYS A O 1
ATOM 794 N N . LYS A 1 98 ? -0.168 11.07 18.344 1 97.88 98 LYS A N 1
ATOM 795 C CA . LYS A 1 98 ? -0.935 9.977 18.938 1 97.88 98 LYS A CA 1
ATOM 796 C C . LYS A 1 98 ? -1.946 10.508 19.953 1 97.88 98 LYS A C 1
ATOM 798 O O . LYS A 1 98 ? -3.01 9.914 20.141 1 97.88 98 LYS A O 1
ATOM 803 N N . SER A 1 99 ? -1.684 11.641 20.531 1 97.62 99 SER A N 1
ATOM 804 C CA . SER A 1 99 ? -2.516 12.18 21.609 1 97.62 99 SER A CA 1
ATOM 805 C C . SER A 1 99 ? -3.756 12.867 21.047 1 97.62 99 SER A C 1
ATOM 807 O O . SER A 1 99 ? -4.703 13.141 21.781 1 97.62 99 SER A O 1
ATOM 809 N N . ASN A 1 100 ? -3.828 13.203 19.812 1 98.38 100 ASN A N 1
ATOM 810 C CA . ASN A 1 100 ? -4.992 13.758 19.141 1 98.38 100 ASN A CA 1
ATOM 811 C C . ASN A 1 100 ? -5.691 12.711 18.281 1 98.38 100 ASN A C 1
ATOM 813 O O . ASN A 1 100 ? -5.105 12.18 17.328 1 98.38 100 ASN A O 1
ATOM 817 N N . PRO A 1 101 ? -6.91 12.398 18.578 1 98.06 101 PRO A N 1
ATOM 818 C CA . PRO A 1 101 ? -7.566 11.297 17.875 1 98.06 101 PRO A CA 1
ATOM 819 C C . PRO A 1 101 ? -7.629 11.5 16.375 1 98.06 101 PRO A C 1
ATOM 821 O O . PRO A 1 101 ? -7.414 10.555 15.602 1 98.06 101 PRO A O 1
ATOM 824 N N . ILE A 1 102 ? -7.918 12.688 15.906 1 98.62 102 ILE A N 1
ATOM 825 C CA . ILE A 1 102 ? -7.969 12.984 14.477 1 98.62 102 ILE A CA 1
ATOM 826 C C . ILE A 1 102 ? -6.562 12.922 13.891 1 98.62 102 ILE A C 1
ATOM 828 O O . ILE A 1 102 ? -6.34 12.266 12.867 1 98.62 102 ILE A O 1
ATOM 832 N N . GLY A 1 103 ? -5.605 13.539 14.562 1 98.62 103 GLY A N 1
ATOM 833 C CA . GLY A 1 103 ? -4.219 13.523 14.125 1 98.62 103 GLY A CA 1
ATOM 834 C C . GLY A 1 103 ? -3.654 12.125 13.984 1 98.62 103 GLY A C 1
ATOM 835 O O . GLY A 1 103 ? -2.955 11.82 13.016 1 98.62 103 GLY A O 1
ATOM 836 N N . ARG A 1 104 ? -4 11.312 14.961 1 98.69 104 ARG A N 1
ATOM 837 C CA . ARG A 1 104 ? -3.525 9.93 14.945 1 98.69 104 ARG A CA 1
ATOM 838 C C . ARG A 1 104 ? -4.016 9.195 13.703 1 98.69 104 ARG A C 1
ATOM 840 O O . ARG A 1 104 ? -3.227 8.555 13.008 1 98.69 104 ARG A O 1
ATOM 847 N N . ARG A 1 105 ? -5.289 9.32 13.422 1 98.5 105 ARG A N 1
ATOM 848 C CA . ARG A 1 105 ? -5.871 8.633 12.273 1 98.5 105 ARG A CA 1
ATOM 849 C C . ARG A 1 105 ? -5.289 9.156 10.969 1 98.5 105 ARG A C 1
ATOM 851 O O . ARG A 1 105 ? -4.945 8.383 10.07 1 98.5 105 ARG A O 1
ATOM 858 N N . VAL A 1 106 ? -5.094 10.445 10.859 1 98.88 106 VAL A N 1
ATOM 859 C CA . VAL A 1 106 ? -4.582 11.055 9.641 1 98.88 106 VAL A CA 1
ATOM 860 C C . VAL A 1 106 ? -3.109 10.703 9.461 1 98.88 106 VAL A C 1
ATOM 862 O O . VAL A 1 106 ? -2.664 10.414 8.344 1 98.88 106 VAL A O 1
ATOM 865 N N . LYS A 1 107 ? -2.361 10.734 10.555 1 98.88 107 LYS A N 1
ATOM 866 C CA . LYS A 1 107 ? -0.944 10.391 10.445 1 98.88 107 LYS A CA 1
ATOM 867 C C . LYS A 1 107 ? -0.756 8.938 10.039 1 98.88 107 LYS A C 1
ATOM 869 O O . LYS A 1 107 ? 0.178 8.609 9.297 1 98.88 107 LYS A O 1
ATOM 874 N N . LEU A 1 108 ? -1.657 8.062 10.492 1 98.62 108 LEU A N 1
ATOM 875 C CA . LEU A 1 108 ? -1.624 6.68 10.039 1 98.62 108 LEU A CA 1
ATOM 876 C C . LEU A 1 108 ? -1.825 6.602 8.523 1 98.62 108 LEU A C 1
ATOM 878 O O . LEU A 1 108 ? -1.082 5.902 7.832 1 98.62 108 LEU A O 1
ATOM 882 N N . ALA A 1 109 ? -2.801 7.305 8.07 1 98.56 109 ALA A N 1
ATOM 883 C CA . ALA A 1 109 ? -3.057 7.34 6.629 1 98.56 109 ALA A CA 1
ATOM 884 C C . ALA A 1 109 ? -1.873 7.941 5.875 1 98.56 109 ALA A C 1
ATOM 886 O O . ALA A 1 109 ? -1.491 7.445 4.812 1 98.56 109 ALA A O 1
ATOM 887 N N . ASP A 1 110 ? -1.317 9.008 6.418 1 98.62 110 ASP A N 1
ATOM 888 C CA . ASP A 1 110 ? -0.137 9.664 5.863 1 98.62 110 ASP A CA 1
ATOM 889 C C . ASP A 1 110 ? 1.029 8.68 5.742 1 98.62 110 ASP A C 1
ATOM 891 O O . ASP A 1 110 ? 1.649 8.578 4.684 1 98.62 110 ASP A O 1
ATOM 895 N N . LEU A 1 111 ? 1.275 7.953 6.809 1 98.5 111 LEU A N 1
ATOM 896 C CA . LEU A 1 111 ? 2.379 7 6.844 1 98.5 111 LEU A CA 1
ATOM 897 C C . LEU A 1 111 ? 2.137 5.852 5.867 1 98.5 111 LEU A C 1
ATOM 899 O O . LEU A 1 111 ? 3.066 5.387 5.207 1 98.5 111 LEU A O 1
ATOM 903 N N . LYS A 1 112 ? 0.898 5.438 5.82 1 97.5 112 LYS A N 1
ATOM 904 C CA . LYS A 1 112 ? 0.555 4.379 4.875 1 97.5 112 LYS A CA 1
ATOM 905 C C . LYS A 1 112 ? 0.85 4.805 3.439 1 97.5 112 LYS A C 1
ATOM 907 O O . LYS A 1 112 ? 1.435 4.039 2.668 1 97.5 112 LYS A O 1
ATOM 912 N N . ASP A 1 113 ? 0.471 6 3.098 1 97.56 113 ASP A N 1
ATOM 913 C CA . ASP A 1 113 ? 0.753 6.523 1.766 1 97.56 113 ASP A CA 1
ATOM 914 C C . ASP A 1 113 ? 2.258 6.648 1.53 1 97.56 113 ASP A C 1
ATOM 916 O O . ASP A 1 113 ? 2.756 6.285 0.463 1 97.56 113 ASP A O 1
ATOM 920 N N . ASN A 1 114 ? 2.979 7.082 2.527 1 96.88 114 ASN A N 1
ATOM 921 C CA . ASN A 1 114 ? 4.414 7.316 2.414 1 96.88 114 ASN A CA 1
ATOM 922 C C . ASN A 1 114 ? 5.188 6.008 2.303 1 96.88 114 ASN A C 1
ATOM 924 O O . ASN A 1 114 ? 6.262 5.965 1.697 1 96.88 114 ASN A O 1
ATOM 928 N N . MET A 1 115 ? 4.586 4.977 2.779 1 97.06 115 MET A N 1
ATOM 929 C CA . MET A 1 115 ? 5.281 3.693 2.801 1 97.06 115 MET A CA 1
ATOM 930 C C . MET A 1 115 ? 4.957 2.877 1.555 1 97.06 115 MET A C 1
ATOM 932 O O . MET A 1 115 ? 5.496 1.785 1.365 1 97.06 115 MET A O 1
ATOM 936 N N . ASP A 1 116 ? 4.105 3.389 0.753 1 96 116 ASP A N 1
ATOM 937 C CA . ASP A 1 116 ? 3.85 2.729 -0.524 1 96 116 ASP A CA 1
ATOM 938 C C . ASP A 1 116 ? 5.023 2.916 -1.482 1 96 116 ASP A C 1
ATOM 940 O O . ASP A 1 116 ? 5.105 3.928 -2.184 1 96 116 ASP A O 1
ATOM 944 N N . VAL A 1 117 ? 5.855 1.942 -1.621 1 96.12 117 VAL A N 1
ATOM 945 C CA . VAL A 1 117 ? 7.109 2.074 -2.359 1 96.12 117 VAL A CA 1
ATOM 946 C C . VAL A 1 117 ? 6.859 1.835 -3.848 1 96.12 117 VAL A C 1
ATOM 948 O O . VAL A 1 117 ? 7.738 2.068 -4.676 1 96.12 117 VAL A O 1
ATOM 951 N N . THR A 1 118 ? 5.637 1.364 -4.207 1 94.5 118 THR A N 1
ATOM 952 C CA . THR A 1 118 ? 5.344 1.109 -5.613 1 94.5 118 THR A CA 1
ATOM 953 C C . THR A 1 118 ? 5.406 2.402 -6.422 1 94.5 118 THR A C 1
ATOM 955 O O . THR A 1 118 ? 5.547 2.367 -7.645 1 94.5 118 THR A O 1
ATOM 958 N N . ARG A 1 119 ? 5.359 3.551 -5.77 1 91.44 119 ARG A N 1
ATOM 959 C CA . ARG A 1 119 ? 5.355 4.84 -6.449 1 91.44 119 ARG A CA 1
ATOM 960 C C . ARG A 1 119 ? 6.773 5.309 -6.75 1 91.44 119 ARG A C 1
ATOM 962 O O . ARG A 1 119 ? 6.973 6.254 -7.52 1 91.44 119 ARG A O 1
ATOM 969 N N . LEU A 1 120 ? 7.777 4.652 -6.141 1 93.75 120 LEU A N 1
ATOM 970 C CA . LEU A 1 120 ? 9.172 5.035 -6.316 1 93.75 120 LEU A CA 1
ATOM 971 C C . LEU A 1 120 ? 9.773 4.359 -7.543 1 93.75 120 LEU A C 1
ATOM 973 O O . LEU A 1 120 ? 9.484 3.191 -7.816 1 93.75 120 LEU A O 1
ATOM 977 N N . ASN A 1 121 ? 10.57 5.07 -8.211 1 91.31 121 ASN A N 1
ATOM 978 C CA . ASN A 1 121 ? 11.258 4.488 -9.359 1 91.31 121 ASN A CA 1
ATOM 979 C C . ASN A 1 121 ? 12.352 3.518 -8.922 1 91.31 121 ASN A C 1
ATOM 981 O O . ASN A 1 121 ? 12.594 2.506 -9.586 1 91.31 121 ASN A O 1
ATOM 985 N N . GLU A 1 122 ? 13.008 3.863 -7.871 1 92.69 122 GLU A N 1
ATOM 986 C CA . GLU A 1 122 ? 14.055 3.039 -7.273 1 92.69 122 GLU A CA 1
ATOM 987 C C . GLU A 1 122 ? 13.938 3.023 -5.75 1 92.69 122 GLU A C 1
ATOM 989 O O . GLU A 1 122 ? 13.383 3.947 -5.156 1 92.69 122 GLU A O 1
ATOM 994 N N . LEU A 1 123 ? 14.367 1.937 -5.238 1 95.56 123 LEU A N 1
ATOM 995 C CA . LEU A 1 123 ? 14.414 1.803 -3.787 1 95.56 123 LEU A CA 1
ATOM 996 C C . LEU A 1 123 ? 15.852 1.883 -3.279 1 95.56 123 LEU A C 1
ATOM 998 O O . LEU A 1 123 ? 16.547 0.87 -3.229 1 95.56 123 LEU A O 1
ATOM 1002 N N . THR A 1 124 ? 16.297 3.072 -2.834 1 95.62 124 THR A N 1
ATOM 1003 C CA . THR A 1 124 ? 17.656 3.328 -2.391 1 95.62 124 THR A CA 1
ATOM 1004 C C . THR A 1 124 ? 17.812 3.004 -0.907 1 95.62 124 THR A C 1
ATOM 1006 O O . THR A 1 124 ? 16.828 2.729 -0.22 1 95.62 124 THR A O 1
ATOM 1009 N N . ASP A 1 125 ? 19.047 3.047 -0.44 1 95.44 125 ASP A N 1
ATOM 1010 C CA . ASP A 1 125 ? 19.312 2.838 0.982 1 95.44 125 ASP A CA 1
ATOM 1011 C C . ASP A 1 125 ? 18.625 3.916 1.825 1 95.44 125 ASP A C 1
ATOM 1013 O O . ASP A 1 125 ? 18.172 3.645 2.934 1 95.44 125 ASP A O 1
ATOM 1017 N N . LYS A 1 126 ? 18.641 5.098 1.308 1 96.19 126 LYS A N 1
ATOM 1018 C CA . LYS A 1 126 ? 17.953 6.184 2.008 1 96.19 126 LYS A CA 1
ATOM 1019 C C . LYS A 1 126 ? 16.453 5.91 2.123 1 96.19 126 LYS A C 1
ATOM 1021 O O . LYS A 1 126 ? 15.852 6.184 3.16 1 96.19 126 LYS A O 1
ATOM 1026 N N . ASP A 1 127 ? 15.875 5.379 1.04 1 96.5 127 ASP A N 1
ATOM 1027 C CA . ASP A 1 127 ? 14.461 5.023 1.062 1 96.5 127 ASP A CA 1
ATOM 1028 C C . ASP A 1 127 ? 14.188 3.926 2.088 1 96.5 127 ASP A C 1
ATOM 1030 O O . ASP A 1 127 ? 13.172 3.957 2.783 1 96.5 127 ASP A O 1
ATOM 1034 N N . ILE A 1 128 ? 15.078 2.998 2.178 1 97 128 ILE A N 1
ATOM 1035 C CA . ILE A 1 128 ? 14.93 1.884 3.109 1 97 128 ILE A CA 1
ATOM 1036 C C . ILE A 1 128 ? 14.984 2.4 4.543 1 97 128 ILE A C 1
ATOM 1038 O O . ILE A 1 128 ? 14.188 1.991 5.391 1 97 128 ILE A O 1
ATOM 1042 N N . GLU A 1 129 ? 15.93 3.268 4.777 1 97.06 129 GLU A N 1
ATOM 1043 C CA . GLU A 1 129 ? 16.031 3.848 6.113 1 97.06 129 GLU A CA 1
ATOM 1044 C C . GLU A 1 129 ? 14.766 4.613 6.48 1 97.06 129 GLU A C 1
ATOM 1046 O O . GLU A 1 129 ? 14.281 4.516 7.613 1 97.06 129 GLU A O 1
ATOM 1051 N N . ARG A 1 130 ? 14.266 5.336 5.59 1 96.88 130 ARG A N 1
ATOM 1052 C CA . ARG A 1 130 ? 13.023 6.066 5.809 1 96.88 130 ARG A CA 1
ATOM 1053 C C . ARG A 1 130 ? 11.859 5.109 6.059 1 96.88 130 ARG A C 1
ATOM 1055 O O . ARG A 1 130 ? 11.031 5.352 6.938 1 96.88 130 ARG A O 1
ATOM 1062 N N . LEU A 1 131 ? 11.828 4.09 5.258 1 97.5 131 LEU A N 1
ATOM 1063 C CA . LEU A 1 131 ? 10.789 3.078 5.391 1 97.5 131 LEU A CA 1
ATOM 1064 C C . LEU A 1 131 ? 10.805 2.465 6.785 1 97.5 131 LEU A C 1
ATOM 1066 O O . LEU A 1 131 ? 9.75 2.285 7.402 1 97.5 131 LEU A O 1
ATOM 1070 N N . LYS A 1 132 ? 11.945 2.17 7.273 1 97.44 132 LYS A N 1
ATOM 1071 C CA . LYS A 1 132 ? 12.078 1.621 8.617 1 97.44 132 LYS A CA 1
ATOM 1072 C C . LYS A 1 132 ? 11.539 2.598 9.664 1 97.44 132 LYS A C 1
ATOM 1074 O O . LYS A 1 132 ? 10.828 2.199 10.586 1 97.44 132 LYS A O 1
ATOM 1079 N N . LYS A 1 133 ? 11.922 3.793 9.5 1 97.88 133 LYS A N 1
ATOM 1080 C CA . LYS A 1 133 ? 11.469 4.84 10.414 1 97.88 133 LYS A CA 1
ATOM 1081 C C . LYS A 1 133 ? 9.945 4.973 10.383 1 97.88 133 LYS A C 1
ATOM 1083 O O . LYS A 1 133 ? 9.305 5.02 11.43 1 97.88 133 LYS A O 1
ATOM 1088 N N . TYR A 1 134 ? 9.352 5.047 9.195 1 98.25 134 TYR A N 1
ATOM 1089 C CA . TYR A 1 134 ? 7.91 5.188 9.031 1 98.25 134 TYR A CA 1
ATOM 1090 C C . TYR A 1 134 ? 7.176 3.973 9.586 1 98.25 134 TYR A C 1
ATOM 1092 O O . TYR A 1 134 ? 6.109 4.105 10.195 1 98.25 134 TYR A O 1
ATOM 1100 N N . HIS A 1 135 ? 7.734 2.803 9.336 1 98.25 135 HIS A N 1
ATOM 1101 C CA . HIS A 1 135 ? 7.121 1.581 9.844 1 98.25 135 HIS A CA 1
ATOM 1102 C C . HIS A 1 135 ? 7.07 1.585 11.367 1 98.25 135 HIS A C 1
ATOM 1104 O O . HIS A 1 135 ? 6.043 1.24 11.961 1 98.25 135 HIS A O 1
ATOM 1110 N N . LYS A 1 136 ? 8.18 1.966 11.992 1 97.81 136 LYS A N 1
ATOM 1111 C CA . LYS A 1 136 ? 8.203 2.068 13.445 1 97.81 136 LYS A CA 1
ATOM 1112 C C . LYS A 1 136 ? 7.164 3.068 13.945 1 97.81 136 LYS A C 1
ATOM 1114 O O . LYS A 1 136 ? 6.445 2.797 14.906 1 97.81 136 LYS A O 1
ATOM 1119 N N . ALA A 1 137 ? 7.094 4.188 13.328 1 98.56 137 ALA A N 1
ATOM 1120 C CA . ALA A 1 137 ? 6.105 5.207 13.68 1 98.56 137 ALA A CA 1
ATOM 1121 C C . ALA A 1 137 ? 4.688 4.668 13.531 1 98.56 137 ALA A C 1
ATOM 1123 O O . ALA A 1 137 ? 3.836 4.902 14.391 1 98.56 137 ALA A O 1
ATOM 1124 N N . TYR A 1 138 ? 4.445 4.012 12.461 1 98.44 138 TYR A N 1
ATOM 1125 C CA . TYR A 1 138 ? 3.141 3.418 12.188 1 98.44 138 TYR A CA 1
ATOM 1126 C C . TYR A 1 138 ? 2.729 2.465 13.297 1 98.44 138 TYR A C 1
ATOM 1128 O O . TYR A 1 138 ? 1.591 2.51 13.773 1 98.44 138 TYR A O 1
ATOM 1136 N N . LYS A 1 139 ? 3.65 1.633 13.742 1 97.25 139 LYS A N 1
ATOM 1137 C CA . LYS A 1 139 ? 3.359 0.663 14.797 1 97.25 139 LYS A CA 1
ATOM 1138 C C . LYS A 1 139 ? 3.088 1.359 16.125 1 97.25 139 LYS A C 1
ATOM 1140 O O . LYS A 1 139 ? 2.23 0.922 16.891 1 97.25 139 LYS A O 1
ATOM 1145 N N . ILE A 1 140 ? 3.814 2.432 16.359 1 97.56 140 ILE A N 1
ATOM 1146 C CA . ILE A 1 140 ? 3.584 3.215 17.562 1 97.56 140 ILE A CA 1
ATOM 1147 C C . ILE A 1 140 ? 2.16 3.764 17.562 1 97.56 140 ILE A C 1
ATOM 1149 O O . ILE A 1 140 ? 1.459 3.699 18.562 1 97.56 140 ILE A O 1
ATOM 1153 N N . LEU A 1 141 ? 1.675 4.242 16.422 1 98.12 141 LEU A N 1
ATOM 1154 C CA . LEU A 1 141 ? 0.366 4.879 16.312 1 98.12 141 LEU A CA 1
ATOM 1155 C C . LEU A 1 141 ? -0.75 3.842 16.375 1 98.12 141 LEU A C 1
ATOM 1157 O O . LEU A 1 141 ? -1.873 4.156 16.781 1 98.12 141 LEU A O 1
ATOM 1161 N N . GLU A 1 142 ? -0.421 2.646 16.016 1 95.44 142 GLU A N 1
ATOM 1162 C CA . GLU A 1 142 ? -1.418 1.58 16.016 1 95.44 142 GLU A CA 1
ATOM 1163 C C . GLU A 1 142 ? -1.672 1.079 17.438 1 95.44 142 GLU A C 1
ATOM 1165 O O . GLU A 1 142 ? -2.707 0.467 17.719 1 95.44 142 GLU A O 1
ATOM 1170 N N . GLU A 1 143 ? -0.665 1.15 18.359 1 86.5 143 GLU A N 1
ATOM 1171 C CA . GLU A 1 143 ? -0.781 0.708 19.75 1 86.5 143 GLU A CA 1
ATOM 1172 C C . GLU A 1 143 ? -1.793 1.554 20.516 1 86.5 143 GLU A C 1
ATOM 1174 O O . GLU A 1 143 ? -1.939 2.748 20.25 1 86.5 143 GLU A O 1
ATOM 1179 N N . MET B 1 1 ? -22.359 -23.703 -19.016 1 74.31 1 MET B N 1
ATOM 1180 C CA . MET B 1 1 ? -21.141 -22.906 -18.812 1 74.31 1 MET B CA 1
ATOM 1181 C C . MET B 1 1 ? -21.234 -22.109 -17.516 1 74.31 1 MET B C 1
ATOM 1183 O O . MET B 1 1 ? -22.234 -21.438 -17.266 1 74.31 1 MET B O 1
ATOM 1187 N N . MET B 1 2 ? -20.25 -22.344 -16.688 1 88.38 2 MET B N 1
ATOM 1188 C CA . MET B 1 2 ? -20.328 -21.688 -15.391 1 88.38 2 MET B CA 1
ATOM 1189 C C . MET B 1 2 ? -20.188 -20.188 -15.531 1 88.38 2 MET B C 1
ATOM 1191 O O . MET B 1 2 ? -19.438 -19.703 -16.391 1 88.38 2 MET B O 1
ATOM 1195 N N . ASN B 1 3 ? -21.031 -19.531 -14.875 1 94.88 3 ASN B N 1
ATOM 1196 C CA . ASN B 1 3 ? -20.875 -18.094 -14.906 1 94.88 3 ASN B CA 1
ATOM 1197 C C . ASN B 1 3 ? -19.828 -17.625 -13.898 1 94.88 3 ASN B C 1
ATOM 1199 O O . ASN B 1 3 ? -19.25 -18.422 -13.18 1 94.88 3 ASN B O 1
ATOM 1203 N N . PHE B 1 4 ? -19.625 -16.344 -13.961 1 97 4 PHE B N 1
ATOM 1204 C CA . PHE B 1 4 ? -18.547 -15.781 -13.148 1 97 4 PHE B CA 1
ATOM 1205 C C . PHE B 1 4 ? -18.766 -16.094 -11.672 1 97 4 PHE B C 1
ATOM 1207 O O . PHE B 1 4 ? -17.828 -16.484 -10.977 1 97 4 PHE B O 1
ATOM 1214 N N . TYR B 1 5 ? -19.938 -15.914 -11.188 1 97 5 TYR B N 1
ATOM 1215 C CA . TYR B 1 5 ? -20.203 -16.094 -9.766 1 97 5 TYR B CA 1
ATOM 1216 C C . TYR B 1 5 ? -19.953 -17.531 -9.336 1 97 5 TYR B C 1
ATOM 1218 O O . TYR B 1 5 ? -19.406 -17.781 -8.258 1 97 5 TYR B O 1
ATOM 1226 N N . GLU B 1 6 ? -20.266 -18.453 -10.164 1 97.75 6 GLU B N 1
ATOM 1227 C CA . GLU B 1 6 ? -20.016 -19.859 -9.914 1 97.75 6 GLU B CA 1
ATOM 1228 C C . GLU B 1 6 ? -18.516 -20.172 -9.922 1 97.75 6 GLU B C 1
ATOM 1230 O O . GLU B 1 6 ? -18.016 -20.891 -9.047 1 97.75 6 GLU B O 1
ATOM 1235 N N . LEU B 1 7 ? -17.891 -19.609 -10.883 1 98.19 7 LEU B N 1
ATOM 1236 C CA . LEU B 1 7 ? -16.453 -19.812 -10.992 1 98.19 7 LEU B CA 1
ATOM 1237 C C . LEU B 1 7 ? -15.719 -19.188 -9.805 1 98.19 7 LEU B C 1
ATOM 1239 O O . LEU B 1 7 ? -14.773 -19.766 -9.281 1 98.19 7 LEU B O 1
ATOM 1243 N N . ARG B 1 8 ? -16.141 -18.016 -9.43 1 98.44 8 ARG B N 1
ATOM 1244 C CA . ARG B 1 8 ? -15.523 -17.344 -8.297 1 98.44 8 ARG B CA 1
ATOM 1245 C C . ARG B 1 8 ? -15.703 -18.156 -7.02 1 98.44 8 ARG B C 1
ATOM 1247 O O . ARG B 1 8 ? -14.781 -18.25 -6.207 1 98.44 8 ARG B O 1
ATOM 1254 N N . GLU B 1 9 ? -16.875 -18.672 -6.848 1 98.25 9 GLU B N 1
ATOM 1255 C CA . GLU B 1 9 ? -17.125 -19.516 -5.68 1 98.25 9 GLU B CA 1
ATOM 1256 C C . GLU B 1 9 ? -16.203 -20.734 -5.668 1 98.25 9 GLU B C 1
ATOM 1258 O O . GLU B 1 9 ? -15.633 -21.078 -4.629 1 98.25 9 GLU B O 1
ATOM 1263 N N . LYS B 1 10 ? -16.062 -21.344 -6.766 1 97.94 10 LYS B N 1
ATOM 1264 C CA . LYS B 1 10 ? -15.148 -22.484 -6.883 1 97.94 10 LYS B CA 1
ATOM 1265 C C . LYS B 1 10 ? -13.711 -22.078 -6.605 1 97.94 10 LYS B C 1
ATOM 1267 O O . LYS B 1 10 ? -12.984 -22.781 -5.895 1 97.94 10 LYS B O 1
ATOM 1272 N N . ALA B 1 11 ? -13.297 -21 -7.215 1 98.56 11 ALA B N 1
ATOM 1273 C CA . ALA B 1 11 ? -11.945 -20.484 -6.98 1 98.56 11 ALA B CA 1
ATOM 1274 C C . ALA B 1 11 ? -11.711 -20.234 -5.496 1 98.56 11 ALA B C 1
ATOM 1276 O O . ALA B 1 11 ? -10.664 -20.609 -4.953 1 98.56 11 ALA B O 1
ATOM 1277 N N . MET B 1 12 ? -12.719 -19.625 -4.859 1 98.56 12 MET B N 1
ATOM 1278 C CA . MET B 1 12 ? -12.625 -19.344 -3.43 1 98.56 12 MET B CA 1
ATOM 1279 C C . MET B 1 12 ? -12.516 -20.625 -2.621 1 98.56 12 MET B C 1
ATOM 1281 O O . MET B 1 12 ? -11.703 -20.719 -1.701 1 98.56 12 MET B O 1
ATOM 1285 N N . GLN B 1 13 ? -13.266 -21.594 -2.939 1 98.12 13 GLN B N 1
ATOM 1286 C CA . GLN B 1 13 ? -13.219 -22.875 -2.244 1 98.12 13 GLN B CA 1
ATOM 1287 C C . GLN B 1 13 ? -11.852 -23.531 -2.391 1 98.12 13 GLN B C 1
ATOM 1289 O O . GLN B 1 13 ? -11.297 -24.047 -1.419 1 98.12 13 GLN B O 1
ATOM 1294 N N . ILE B 1 14 ? -11.352 -23.5 -3.574 1 98.19 14 ILE B N 1
ATOM 1295 C CA . ILE B 1 14 ? -10.039 -24.094 -3.838 1 98.19 14 ILE B CA 1
ATOM 1296 C C . ILE B 1 14 ? -8.977 -23.344 -3.029 1 98.19 14 ILE B C 1
ATOM 1298 O O . ILE B 1 14 ? -8.156 -23.984 -2.355 1 98.19 14 ILE B O 1
ATOM 1302 N N . ALA B 1 15 ? -8.992 -22.062 -3.08 1 98.25 15 ALA B N 1
ATOM 1303 C CA . ALA B 1 15 ? -8.031 -21.25 -2.338 1 98.25 15 ALA B CA 1
ATOM 1304 C C . ALA B 1 15 ? -8.117 -21.516 -0.84 1 98.25 15 ALA B C 1
ATOM 1306 O O . ALA B 1 15 ? -7.102 -21.703 -0.171 1 98.25 15 ALA B O 1
ATOM 1307 N N . GLU B 1 16 ? -9.359 -21.547 -0.322 1 98.19 16 GLU B N 1
ATOM 1308 C CA . GLU B 1 16 ? -9.57 -21.812 1.1 1 98.19 16 GLU B CA 1
ATOM 1309 C C . GLU B 1 16 ? -9.016 -23.172 1.505 1 98.19 16 GLU B C 1
ATOM 1311 O O . GLU B 1 16 ? -8.398 -23.312 2.564 1 98.19 16 GLU B O 1
ATOM 1316 N N . LYS B 1 17 ? -9.281 -24.125 0.717 1 97.19 17 LYS B N 1
ATOM 1317 C CA . LYS B 1 17 ? -8.789 -25.469 1 1 97.19 17 LYS B CA 1
ATOM 1318 C C . LYS B 1 17 ? -7.266 -25.516 1.015 1 97.19 17 LYS B C 1
ATOM 1320 O O . LYS B 1 17 ? -6.66 -26.062 1.931 1 97.19 17 LYS B O 1
ATOM 1325 N N . VAL B 1 18 ? -6.672 -24.922 0.045 1 97.19 18 VAL B N 1
ATOM 1326 C CA . VAL B 1 18 ? -5.219 -24.953 -0.119 1 97.19 18 VAL B CA 1
ATOM 1327 C C . VAL B 1 18 ? -4.555 -24.203 1.033 1 97.19 18 VAL B C 1
ATOM 1329 O O . VAL B 1 18 ? -3.523 -24.641 1.551 1 97.19 18 VAL B O 1
ATOM 1332 N N . HIS B 1 19 ? -5.121 -23.125 1.511 1 97.5 19 HIS B N 1
ATOM 1333 C CA . HIS B 1 19 ? -4.434 -22.234 2.441 1 97.5 19 HIS B CA 1
ATOM 1334 C C . HIS B 1 19 ? -5.004 -22.359 3.85 1 97.5 19 HIS B C 1
ATOM 1336 O O . HIS B 1 19 ? -4.734 -21.516 4.715 1 97.5 19 HIS B O 1
ATOM 1342 N N . LYS B 1 20 ? -5.871 -23.328 4.137 1 95.94 20 LYS B N 1
ATOM 1343 C CA . LYS B 1 20 ? -6.633 -23.516 5.371 1 95.94 20 LYS B CA 1
ATOM 1344 C C . LYS B 1 20 ? -5.727 -23.438 6.594 1 95.94 20 LYS B C 1
ATOM 1346 O O . LYS B 1 20 ? -6.109 -22.875 7.621 1 95.94 20 LYS B O 1
ATOM 1351 N N . ASN B 1 21 ? -4.5 -23.891 6.547 1 95.44 21 ASN B N 1
ATOM 1352 C CA . ASN B 1 21 ? -3.641 -23.906 7.723 1 95.44 21 ASN B CA 1
ATOM 1353 C C . ASN B 1 21 ? -2.396 -23.047 7.523 1 95.44 21 ASN B C 1
ATOM 1355 O O . ASN B 1 21 ? -1.401 -23.219 8.227 1 95.44 21 ASN B O 1
ATOM 1359 N N . GLN B 1 22 ? -2.508 -22.203 6.633 1 96.31 22 GLN B N 1
ATOM 1360 C CA . GLN B 1 22 ? -1.382 -21.344 6.305 1 96.31 22 GLN B CA 1
ATOM 1361 C C . GLN B 1 22 ? -1.578 -19.938 6.887 1 96.31 22 GLN B C 1
ATOM 1363 O O . GLN B 1 22 ? -2.693 -19.422 6.898 1 96.31 22 GLN B O 1
ATOM 1368 N N . VAL B 1 23 ? -0.559 -19.359 7.441 1 95.12 23 VAL B N 1
ATOM 1369 C CA . VAL B 1 23 ? -0.576 -17.984 7.918 1 95.12 23 VAL B CA 1
ATOM 1370 C C . VAL B 1 23 ? 0.435 -17.156 7.129 1 95.12 23 VAL B C 1
ATOM 1372 O O . VAL B 1 23 ? 1.43 -17.688 6.633 1 95.12 23 VAL B O 1
ATOM 1375 N N . ASP B 1 24 ? 0.119 -15.914 7.043 1 92 24 ASP B N 1
ATOM 1376 C CA . ASP B 1 24 ? 1.042 -15.031 6.34 1 92 24 ASP B CA 1
ATOM 1377 C C . ASP B 1 24 ? 2.107 -14.477 7.285 1 92 24 ASP B C 1
ATOM 1379 O O . ASP B 1 24 ? 2.182 -14.883 8.445 1 92 24 ASP B O 1
ATOM 1383 N N . LYS B 1 25 ? 2.949 -13.641 6.824 1 86.88 25 LYS B N 1
ATOM 1384 C CA . LYS B 1 25 ? 4.078 -13.109 7.582 1 86.88 25 LYS B CA 1
ATOM 1385 C C . LYS B 1 25 ? 3.6 -12.242 8.742 1 86.88 25 LYS B C 1
ATOM 1387 O O . LYS B 1 25 ? 4.344 -12.016 9.703 1 86.88 25 LYS B O 1
ATOM 1392 N N . GLY B 1 26 ? 2.398 -11.781 8.742 1 87 26 GLY B N 1
ATOM 1393 C CA . GLY B 1 26 ? 1.823 -10.992 9.82 1 87 26 GLY B CA 1
ATOM 1394 C C . GLY B 1 26 ? 1.093 -11.836 10.852 1 87 26 GLY B C 1
ATOM 1395 O O . GLY B 1 26 ? 0.532 -11.305 11.812 1 87 26 GLY B O 1
ATOM 1396 N N . GLY B 1 27 ? 0.988 -13.125 10.594 1 91.62 27 GLY B N 1
ATOM 1397 C CA . GLY B 1 27 ? 0.365 -14.047 11.531 1 91.62 27 GLY B CA 1
ATOM 1398 C C . GLY B 1 27 ? -1.122 -14.227 11.289 1 91.62 27 GLY B C 1
ATOM 1399 O O . GLY B 1 27 ? -1.814 -14.852 12.094 1 91.62 27 GLY B O 1
ATOM 1400 N N . LYS B 1 28 ? -1.653 -13.703 10.242 1 95.5 28 LYS B N 1
ATOM 1401 C CA . LYS B 1 28 ? -3.07 -13.82 9.906 1 95.5 28 LYS B CA 1
ATOM 1402 C C . LYS B 1 28 ? -3.305 -14.945 8.906 1 95.5 28 LYS B C 1
ATOM 1404 O O . LYS B 1 28 ? -2.373 -15.383 8.227 1 95.5 28 LYS B O 1
ATOM 1409 N N . PRO B 1 29 ? -4.461 -15.461 8.836 1 97.69 29 PRO B N 1
ATOM 1410 C CA . PRO B 1 29 ? -4.758 -16.516 7.855 1 97.69 29 PRO B CA 1
ATOM 1411 C C . PRO B 1 29 ? -4.363 -16.125 6.434 1 97.69 29 PRO B C 1
ATOM 1413 O O . PRO B 1 29 ? -4.715 -15.039 5.965 1 97.69 29 PRO B O 1
ATOM 1416 N N . TYR B 1 30 ? -3.73 -16.938 5.742 1 98 30 TYR B N 1
ATOM 1417 C CA . TYR B 1 30 ? -3.154 -16.656 4.434 1 98 30 TYR B CA 1
ATOM 1418 C C . TYR B 1 30 ? -4.246 -16.359 3.412 1 98 30 TYR B C 1
ATOM 1420 O O . TYR B 1 30 ? -4.039 -15.57 2.484 1 98 30 TYR B O 1
ATOM 1428 N N . ILE B 1 31 ? -5.406 -16.938 3.592 1 98.31 31 ILE B N 1
ATOM 1429 C CA . ILE B 1 31 ? -6.504 -16.812 2.641 1 98.31 31 ILE B CA 1
ATOM 1430 C C . ILE B 1 31 ? -6.852 -15.336 2.455 1 98.31 31 ILE B C 1
ATOM 1432 O O . ILE B 1 31 ? -7.387 -14.938 1.415 1 98.31 31 ILE B O 1
ATOM 1436 N N . ASN B 1 32 ? -6.496 -14.5 3.416 1 98.12 32 ASN B N 1
ATOM 1437 C CA . ASN B 1 32 ? -6.77 -13.07 3.293 1 98.12 32 ASN B CA 1
ATOM 1438 C C . ASN B 1 32 ? -5.949 -12.438 2.172 1 98.12 32 ASN B C 1
ATOM 1440 O O . ASN B 1 32 ? -6.383 -11.461 1.556 1 98.12 32 ASN B O 1
ATOM 1444 N N . HIS B 1 33 ? -4.785 -13 1.885 1 98.19 33 HIS B N 1
ATOM 1445 C CA . HIS B 1 33 ? -3.912 -12.453 0.85 1 98.19 33 HIS B CA 1
ATOM 1446 C C . HIS B 1 33 ? -4.551 -12.578 -0.529 1 98.19 33 HIS B C 1
ATOM 1448 O O . HIS B 1 33 ? -4.777 -11.57 -1.205 1 98.19 33 HIS B O 1
ATOM 1454 N N . PRO B 1 34 ? -4.965 -13.805 -0.999 1 98.62 34 PRO B N 1
ATOM 1455 C CA . PRO B 1 34 ? -5.621 -13.875 -2.307 1 98.62 34 PRO B CA 1
ATOM 1456 C C . PRO B 1 34 ? -6.891 -13.031 -2.375 1 98.62 34 PRO B C 1
ATOM 1458 O O . PRO B 1 34 ? -7.223 -12.492 -3.436 1 98.62 34 PRO B O 1
ATOM 1461 N N . VAL B 1 35 ? -7.547 -12.906 -1.284 1 98.69 35 VAL B N 1
ATOM 1462 C CA . VAL B 1 35 ? -8.773 -12.117 -1.269 1 98.69 35 VAL B CA 1
ATOM 1463 C C . VAL B 1 35 ? -8.445 -10.641 -1.451 1 98.69 35 VAL B C 1
ATOM 1465 O O . VAL B 1 35 ? -9.125 -9.938 -2.199 1 98.69 35 VAL B O 1
ATOM 1468 N N . ARG B 1 36 ? -7.383 -10.125 -0.786 1 98 36 ARG B N 1
ATOM 1469 C CA . ARG B 1 36 ? -6.961 -8.742 -0.978 1 98 36 ARG B CA 1
ATOM 1470 C C . ARG B 1 36 ? -6.52 -8.5 -2.418 1 98 36 ARG B C 1
ATOM 1472 O O . ARG B 1 36 ? -6.859 -7.477 -3.01 1 98 36 ARG B O 1
ATOM 1479 N N . VAL B 1 37 ? -5.82 -9.453 -2.947 1 98.81 37 VAL B N 1
ATOM 1480 C CA . VAL B 1 37 ? -5.367 -9.336 -4.328 1 98.81 37 VAL B CA 1
ATOM 1481 C C . VAL B 1 37 ? -6.57 -9.281 -5.266 1 98.81 37 VAL B C 1
ATOM 1483 O O . VAL B 1 37 ? -6.621 -8.453 -6.18 1 98.81 37 VAL B O 1
ATOM 1486 N N . GLU B 1 38 ? -7.539 -10.156 -5.059 1 98.88 38 GLU B N 1
ATOM 1487 C CA . GLU B 1 38 ? -8.758 -10.172 -5.863 1 98.88 38 GLU B CA 1
ATOM 1488 C C . GLU B 1 38 ? -9.461 -8.812 -5.828 1 98.88 38 GLU B C 1
ATOM 1490 O O . GLU B 1 38 ? -9.938 -8.328 -6.855 1 98.88 38 GLU B O 1
ATOM 1495 N N . ARG B 1 39 ? -9.469 -8.203 -4.695 1 98.06 39 ARG B N 1
ATOM 1496 C CA . ARG B 1 39 ? -10.172 -6.938 -4.516 1 98.06 39 ARG B CA 1
ATOM 1497 C C . ARG B 1 39 ? -9.477 -5.812 -5.277 1 98.06 39 ARG B C 1
ATOM 1499 O O . ARG B 1 39 ? -10.109 -4.816 -5.633 1 98.06 39 ARG B O 1
ATOM 1506 N N . MET B 1 40 ? -8.273 -5.977 -5.512 1 97.88 40 MET B N 1
ATOM 1507 C CA . MET B 1 40 ? -7.512 -4.965 -6.242 1 97.88 40 MET B CA 1
ATOM 1508 C C . MET B 1 40 ? -7.754 -5.078 -7.746 1 97.88 40 MET B C 1
ATOM 1510 O O . MET B 1 40 ? -7.395 -4.18 -8.508 1 97.88 40 MET B O 1
ATOM 1514 N N . CYS B 1 41 ? -8.352 -6.156 -8.117 1 98.19 41 CYS B N 1
ATOM 1515 C CA . CYS B 1 41 ? -8.57 -6.414 -9.539 1 98.19 41 CYS B CA 1
ATOM 1516 C C . CYS B 1 41 ? -9.945 -5.93 -9.977 1 98.19 41 CYS B C 1
ATOM 1518 O O . CYS B 1 41 ? -10.922 -6.082 -9.242 1 98.19 41 CYS B O 1
ATOM 1520 N N . SER B 1 42 ? -10 -5.41 -11.188 1 96.56 42 SER B N 1
ATOM 1521 C CA . SER B 1 42 ? -11.258 -4.863 -11.688 1 96.56 42 SER B CA 1
ATOM 1522 C C . SER B 1 42 ? -11.93 -5.824 -12.664 1 96.56 42 SER B C 1
ATOM 1524 O O . SER B 1 42 ? -13.156 -5.953 -12.664 1 96.56 42 SER B O 1
ATOM 1526 N N . ARG B 1 43 ? -11.133 -6.617 -13.375 1 98.06 43 ARG B N 1
ATOM 1527 C CA . ARG B 1 43 ? -11.672 -7.543 -14.367 1 98.06 43 ARG B CA 1
ATOM 1528 C C . ARG B 1 43 ? -12.016 -8.891 -13.742 1 98.06 43 ARG B C 1
ATOM 1530 O O . ARG B 1 43 ? -11.281 -9.375 -12.875 1 98.06 43 ARG B O 1
ATOM 1537 N N . GLN B 1 44 ? -13.07 -9.438 -14.203 1 98.38 44 GLN B N 1
ATOM 1538 C CA . GLN B 1 44 ? -13.523 -10.719 -13.672 1 98.38 44 GLN B CA 1
ATOM 1539 C C . GLN B 1 44 ? -12.445 -11.789 -13.812 1 98.38 44 GLN B C 1
ATOM 1541 O O . GLN B 1 44 ? -12.211 -12.562 -12.883 1 98.38 44 GLN B O 1
ATOM 1546 N N . GLU B 1 45 ? -11.828 -11.883 -14.977 1 98.62 45 GLU B N 1
ATOM 1547 C CA . GLU B 1 45 ? -10.797 -12.891 -15.195 1 98.62 45 GLU B CA 1
ATOM 1548 C C . GLU B 1 45 ? -9.633 -12.703 -14.227 1 98.62 45 GLU B C 1
ATOM 1550 O O . GLU B 1 45 ? -9.078 -13.688 -13.727 1 98.62 45 GLU B O 1
ATOM 1555 N N . ASP B 1 46 ? -9.266 -11.406 -13.953 1 98.88 46 ASP B N 1
ATOM 1556 C CA . ASP B 1 46 ? -8.195 -11.125 -13 1 98.88 46 ASP B CA 1
ATOM 1557 C C . ASP B 1 46 ? -8.562 -11.617 -11.602 1 98.88 46 ASP B C 1
ATOM 1559 O O . ASP B 1 46 ? -7.719 -12.156 -10.891 1 98.88 46 ASP B O 1
ATOM 1563 N N . ARG B 1 47 ? -9.812 -11.422 -11.297 1 98.88 47 ARG B N 1
ATOM 1564 C CA . ARG B 1 47 ? -10.281 -11.789 -9.961 1 98.88 47 ARG B CA 1
ATOM 1565 C C . ARG B 1 47 ? -10.203 -13.305 -9.758 1 98.88 47 ARG B C 1
ATOM 1567 O O . ARG B 1 47 ? -9.812 -13.773 -8.688 1 98.88 47 ARG B O 1
ATOM 1574 N N . LEU B 1 48 ? -10.57 -14.016 -10.758 1 98.88 48 LEU B N 1
ATOM 1575 C CA . LEU B 1 48 ? -10.484 -15.469 -10.672 1 98.88 48 LEU B CA 1
ATOM 1576 C C . LEU B 1 48 ? -9.039 -15.914 -10.492 1 98.88 48 LEU B C 1
ATOM 1578 O O . LEU B 1 48 ? -8.734 -16.734 -9.617 1 98.88 48 LEU B O 1
ATOM 1582 N N . VAL B 1 49 ? -8.164 -15.367 -11.258 1 98.88 49 VAL B N 1
ATOM 1583 C CA . VAL B 1 49 ? -6.75 -15.742 -11.227 1 98.88 49 VAL B CA 1
ATOM 1584 C C . VAL B 1 49 ? -6.137 -15.305 -9.891 1 98.88 49 VAL B C 1
ATOM 1586 O O . VAL B 1 49 ? -5.305 -16.016 -9.32 1 98.88 49 VAL B O 1
ATOM 1589 N N . ALA B 1 50 ? -6.555 -14.164 -9.406 1 98.94 50 ALA B N 1
ATOM 1590 C CA . ALA B 1 50 ? -6.078 -13.664 -8.117 1 98.94 50 ALA B CA 1
ATOM 1591 C C . ALA B 1 50 ? -6.367 -14.664 -7 1 98.94 50 ALA B C 1
ATOM 1593 O O . ALA B 1 50 ? -5.484 -14.977 -6.199 1 98.94 50 ALA B O 1
ATOM 1594 N N . LEU B 1 51 ? -7.547 -15.188 -6.988 1 98.81 51 LEU B N 1
ATOM 1595 C CA . LEU B 1 51 ? -7.93 -16.141 -5.957 1 98.81 51 LEU B CA 1
ATOM 1596 C C . LEU B 1 51 ? -7.133 -17.438 -6.098 1 98.81 51 LEU B C 1
ATOM 1598 O O . LEU B 1 51 ? -6.82 -18.094 -5.102 1 98.81 51 LEU B O 1
ATOM 1602 N N . LEU B 1 52 ? -6.699 -17.75 -7.289 1 98.56 52 LEU B N 1
ATOM 1603 C CA . LEU B 1 52 ? -6.109 -19.062 -7.566 1 98.56 52 LEU B CA 1
ATOM 1604 C C . LEU B 1 52 ? -4.59 -18.953 -7.672 1 98.56 52 LEU B C 1
ATOM 1606 O O . LEU B 1 52 ? -3.896 -19.969 -7.75 1 98.56 52 LEU B O 1
ATOM 1610 N N . HIS B 1 53 ? -3.959 -17.797 -7.652 1 98.38 53 HIS B N 1
ATOM 1611 C CA . HIS B 1 53 ? -2.615 -17.578 -8.172 1 98.38 53 HIS B CA 1
ATOM 1612 C C . HIS B 1 53 ? -1.577 -18.359 -7.379 1 98.38 53 HIS B C 1
ATOM 1614 O O . HIS B 1 53 ? -0.554 -18.766 -7.93 1 98.38 53 HIS B O 1
ATOM 1620 N N . ASP B 1 54 ? -1.851 -18.656 -6.137 1 97.44 54 ASP B N 1
ATOM 1621 C CA . ASP B 1 54 ? -0.873 -19.344 -5.309 1 97.44 54 ASP B CA 1
ATOM 1622 C C . ASP B 1 54 ? -1.278 -20.812 -5.094 1 97.44 54 ASP B C 1
ATOM 1624 O O . ASP B 1 54 ? -0.594 -21.547 -4.383 1 97.44 54 ASP B O 1
ATOM 1628 N N . THR B 1 55 ? -2.299 -21.281 -5.695 1 97.31 55 THR B N 1
ATOM 1629 C CA . THR B 1 55 ? -2.861 -22.594 -5.352 1 97.31 55 THR B CA 1
ATOM 1630 C C . THR B 1 55 ? -2.051 -23.719 -5.988 1 97.31 55 THR B C 1
ATOM 1632 O O . THR B 1 55 ? -1.916 -24.797 -5.41 1 97.31 55 THR B O 1
ATOM 1635 N N . VAL B 1 56 ? -1.53 -23.5 -7.145 1 95.62 56 VAL B N 1
ATOM 1636 C CA . VAL B 1 56 ? -0.709 -24.5 -7.816 1 95.62 56 VAL B CA 1
ATOM 1637 C C . VAL B 1 56 ? 0.613 -24.672 -7.07 1 95.62 56 VAL B C 1
ATOM 1639 O O . VAL B 1 56 ? 1.039 -25.797 -6.793 1 95.62 56 VAL B O 1
ATOM 1642 N N . GLU B 1 57 ? 1.227 -23.594 -6.691 1 94 57 GLU B N 1
ATOM 1643 C CA . GLU B 1 57 ? 2.514 -23.609 -6 1 94 57 GLU B CA 1
ATOM 1644 C C . GLU B 1 57 ? 2.379 -24.156 -4.586 1 94 57 GLU B C 1
ATOM 1646 O O . GLU B 1 57 ? 3.158 -25.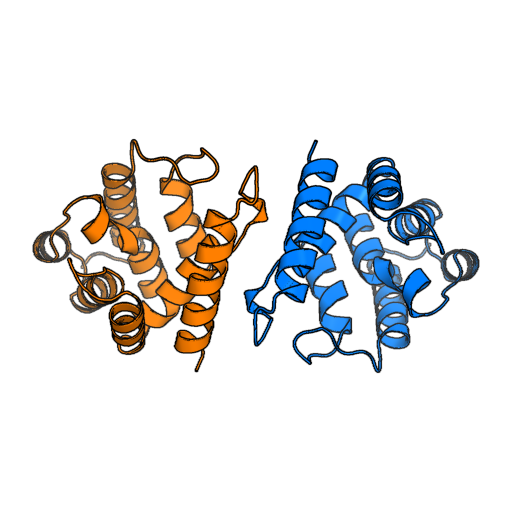031 -4.176 1 94 57 GLU B O 1
ATOM 1651 N N . ASP B 1 58 ? 1.311 -23.75 -3.871 1 92.69 58 ASP B N 1
ATOM 1652 C CA . ASP B 1 58 ? 1.188 -24.031 -2.445 1 92.69 58 ASP B CA 1
ATOM 1653 C C . ASP B 1 58 ? 0.432 -25.328 -2.209 1 92.69 58 ASP B C 1
ATOM 1655 O O . ASP B 1 58 ? 0.562 -25.953 -1.148 1 92.69 58 ASP B O 1
ATOM 1659 N N . GLY B 1 59 ? -0.548 -25.75 -3.012 1 89.19 59 GLY B N 1
ATOM 1660 C CA . GLY B 1 59 ? -1.461 -26.844 -2.719 1 89.19 59 GLY B CA 1
ATOM 1661 C C . GLY B 1 59 ? -1.368 -27.984 -3.717 1 89.19 59 GLY B C 1
ATOM 1662 O O . GLY B 1 59 ? -2.135 -28.953 -3.643 1 89.19 59 GLY B O 1
ATOM 1663 N N . ASP B 1 60 ? -0.541 -27.969 -4.715 1 83.38 60 ASP B N 1
ATOM 1664 C CA . ASP B 1 60 ? -0.383 -29.016 -5.727 1 83.38 60 ASP B CA 1
ATOM 1665 C C . ASP B 1 60 ? -1.641 -29.141 -6.586 1 83.38 60 ASP B C 1
ATOM 1667 O O . ASP B 1 60 ? -2.084 -30.25 -6.887 1 83.38 60 ASP B O 1
ATOM 1671 N N . ILE B 1 61 ? -2.412 -28.156 -6.695 1 89.94 61 ILE B N 1
ATOM 1672 C CA . ILE B 1 61 ? -3.516 -28.125 -7.645 1 89.94 61 ILE B CA 1
ATOM 1673 C C . ILE B 1 61 ? -2.975 -28.234 -9.07 1 89.94 61 ILE B C 1
ATOM 1675 O O . ILE B 1 61 ? -2.17 -27.406 -9.5 1 89.94 61 ILE B O 1
ATOM 1679 N N . ALA B 1 62 ? -3.432 -29.219 -9.742 1 92.94 62 ALA B N 1
ATOM 1680 C CA . ALA B 1 62 ? -3.002 -29.406 -11.133 1 92.94 62 ALA B CA 1
ATOM 1681 C C . ALA B 1 62 ? -3.852 -28.578 -12.086 1 92.94 62 ALA B C 1
ATOM 1683 O O . ALA B 1 62 ? -5.039 -28.359 -11.836 1 92.94 62 ALA B O 1
ATOM 1684 N N . SER B 1 63 ? -3.156 -28.156 -13.148 1 94.5 63 SER B N 1
ATOM 1685 C CA . SER B 1 63 ? -3.885 -27.391 -14.164 1 94.5 63 SER B CA 1
ATOM 1686 C C . SER B 1 63 ? -5.051 -28.203 -14.727 1 94.5 63 SER B C 1
ATOM 1688 O O . SER B 1 63 ? -6.117 -27.641 -15.008 1 94.5 63 SER B O 1
ATOM 1690 N N . GLU B 1 64 ? -4.891 -29.469 -14.82 1 96.06 64 GLU B N 1
ATOM 1691 C CA . GLU B 1 64 ? -5.93 -30.359 -15.344 1 96.06 64 GLU B CA 1
ATOM 1692 C C . GLU B 1 64 ? -7.168 -30.344 -14.445 1 96.06 64 GLU B C 1
ATOM 1694 O O . GLU B 1 64 ? -8.297 -30.422 -14.938 1 96.06 64 GLU B O 1
ATOM 1699 N N . TYR B 1 65 ? -6.902 -30.297 -13.203 1 96.75 65 TYR B N 1
ATOM 1700 C CA . TYR B 1 65 ? -8.008 -30.25 -12.258 1 96.75 65 TYR B CA 1
ATOM 1701 C C . TYR B 1 65 ? -8.836 -28.969 -12.445 1 96.75 65 TYR B C 1
ATOM 1703 O O . TYR B 1 65 ? -10.07 -29.016 -12.445 1 96.75 65 TYR B O 1
ATOM 1711 N N . LEU B 1 66 ? -8.18 -27.844 -12.617 1 97.5 66 LEU B N 1
ATOM 1712 C CA . LEU B 1 66 ? -8.883 -26.578 -12.82 1 97.5 66 LEU B CA 1
ATOM 1713 C C . LEU B 1 66 ? -9.758 -26.625 -14.062 1 97.5 66 LEU B C 1
ATOM 1715 O O . LEU B 1 66 ? -10.898 -26.156 -14.047 1 97.5 66 LEU B O 1
ATOM 1719 N N . LEU B 1 67 ? -9.234 -27.297 -15.086 1 97 67 LEU B N 1
ATOM 1720 C CA . LEU B 1 67 ? -10.016 -27.469 -16.312 1 97 67 LEU B CA 1
ATOM 1721 C C . LEU B 1 67 ? -11.227 -28.359 -16.062 1 97 67 LEU B C 1
ATOM 1723 O O . LEU B 1 67 ? -12.336 -28.031 -16.484 1 97 67 LEU B O 1
ATOM 172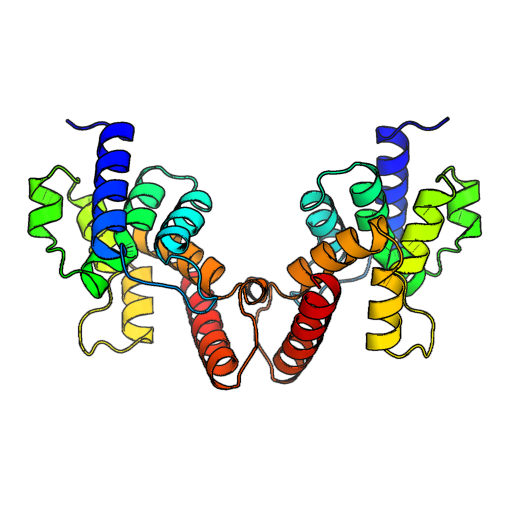7 N N . MET B 1 68 ? -10.984 -29.359 -15.375 1 96.12 68 MET B N 1
ATOM 1728 C CA . MET B 1 68 ? -12.008 -30.359 -15.117 1 96.12 68 MET B CA 1
ATOM 1729 C C . MET B 1 68 ? -13.172 -29.766 -14.32 1 96.12 68 MET B C 1
ATOM 1731 O O . MET B 1 68 ? -14.328 -30.109 -14.562 1 96.12 68 MET B O 1
ATOM 1735 N N . VAL B 1 69 ? -12.812 -28.875 -13.453 1 95.56 69 VAL B N 1
ATOM 1736 C CA . VAL B 1 69 ? -13.875 -28.375 -12.586 1 95.56 69 VAL B CA 1
ATOM 1737 C C . VAL B 1 69 ? -14.578 -27.203 -13.258 1 95.56 69 VAL B C 1
ATOM 1739 O O . VAL B 1 69 ? -15.523 -26.641 -12.703 1 95.56 69 VAL B O 1
ATOM 1742 N N . GLY B 1 70 ? -13.992 -26.688 -14.422 1 96.5 70 GLY B N 1
ATOM 1743 C CA . GLY B 1 70 ? -14.836 -25.812 -15.219 1 96.5 70 GLY B CA 1
ATOM 1744 C C . GLY B 1 70 ? -14.164 -24.516 -15.594 1 96.5 70 GLY B C 1
ATOM 1745 O O . GLY B 1 70 ? -14.742 -23.688 -16.297 1 96.5 70 GLY B O 1
ATOM 1746 N N . PHE B 1 71 ? -12.906 -24.281 -15.172 1 98.31 71 PHE B N 1
ATOM 1747 C CA . PHE B 1 71 ? -12.242 -23.031 -15.523 1 98.31 71 PHE B CA 1
ATOM 1748 C C . PHE B 1 71 ? -11.82 -23.047 -16.984 1 98.31 71 PHE B C 1
ATOM 1750 O O . PHE B 1 71 ? -11.297 -24.031 -17.484 1 98.31 71 PHE B O 1
ATOM 1757 N N . PRO B 1 72 ? -12.117 -21.922 -17.672 1 98.12 72 PRO B N 1
ATOM 1758 C CA . PRO B 1 72 ? -11.688 -21.812 -19.078 1 98.12 72 PRO B CA 1
ATOM 1759 C C . PRO B 1 72 ? -10.164 -21.906 -19.219 1 98.12 72 PRO B C 1
ATOM 1761 O O . PRO B 1 72 ? -9.43 -21.531 -18.312 1 98.12 72 PRO B O 1
ATOM 1764 N N . GLN B 1 73 ? -9.742 -22.328 -20.344 1 98.12 73 GLN B N 1
ATOM 1765 C CA . GLN B 1 73 ? -8.328 -22.5 -20.641 1 98.12 73 GLN B CA 1
ATOM 1766 C C . GLN B 1 73 ? -7.555 -21.203 -20.406 1 98.12 73 GLN B C 1
ATOM 1768 O O . GLN B 1 73 ? -6.438 -21.234 -19.891 1 98.12 73 GLN B O 1
ATOM 1773 N N . GLU B 1 74 ? -8.156 -20.078 -20.734 1 98.25 74 GLU B N 1
ATOM 1774 C CA . GLU B 1 74 ? -7.504 -18.781 -20.578 1 98.25 74 GLU B CA 1
ATOM 1775 C C . GLU B 1 74 ? -7.184 -18.5 -19.109 1 98.25 74 GLU B C 1
ATOM 1777 O O . GLU B 1 74 ? -6.121 -17.969 -18.781 1 98.25 74 GLU B O 1
ATOM 1782 N N . ILE B 1 75 ? -8.086 -18.875 -18.25 1 98.62 75 ILE B N 1
ATOM 1783 C CA . ILE B 1 75 ? -7.895 -18.688 -16.812 1 98.62 75 ILE B CA 1
ATOM 1784 C C . ILE B 1 75 ? -6.797 -19.625 -16.312 1 98.62 75 ILE B C 1
ATOM 1786 O O . ILE B 1 75 ? -5.918 -19.203 -15.547 1 98.62 75 ILE B O 1
ATOM 1790 N N . VAL B 1 76 ? -6.84 -20.844 -16.781 1 98.5 76 VAL B N 1
ATOM 1791 C CA . VAL B 1 76 ? -5.855 -21.828 -16.359 1 98.5 76 VAL B CA 1
ATOM 1792 C C . VAL B 1 76 ? -4.465 -21.406 -16.812 1 98.5 76 VAL B C 1
ATOM 1794 O O . VAL B 1 76 ? -3.502 -21.469 -16.047 1 98.5 76 VAL B O 1
ATOM 1797 N N . ASP B 1 77 ? -4.391 -20.938 -18.047 1 98.5 77 ASP B N 1
ATOM 1798 C CA . ASP B 1 77 ? -3.123 -20.453 -18.562 1 98.5 77 ASP B CA 1
ATOM 1799 C C . ASP B 1 77 ? -2.592 -19.297 -17.734 1 98.5 77 ASP B C 1
ATOM 1801 O O . ASP B 1 77 ? -1.392 -19.219 -17.453 1 98.5 77 ASP B O 1
ATOM 1805 N N . ALA B 1 78 ? -3.434 -18.406 -17.359 1 98.69 78 ALA B N 1
ATOM 1806 C CA . ALA B 1 78 ? -3.045 -17.25 -16.547 1 98.69 78 ALA B CA 1
ATOM 1807 C C . ALA B 1 78 ? -2.578 -17.688 -15.164 1 98.69 78 ALA B C 1
ATOM 1809 O O . ALA B 1 78 ? -1.578 -17.188 -14.648 1 98.69 78 ALA B O 1
ATOM 1810 N N . VAL B 1 79 ? -3.307 -18.625 -14.586 1 98.62 79 VAL B N 1
ATOM 1811 C CA . VAL B 1 79 ? -2.904 -19.156 -13.289 1 98.62 79 VAL B CA 1
ATOM 1812 C C . VAL B 1 79 ? -1.501 -19.75 -13.391 1 98.62 79 VAL B C 1
ATOM 1814 O O . VAL B 1 79 ? -0.657 -19.516 -12.523 1 98.62 79 VAL B O 1
ATOM 1817 N N . LEU B 1 80 ? -1.24 -20.453 -14.43 1 97.88 80 LEU B N 1
ATOM 1818 C CA . LEU B 1 80 ? 0.068 -21.078 -14.633 1 97.88 80 LEU B CA 1
ATOM 1819 C C . LEU B 1 80 ? 1.135 -20.016 -14.867 1 97.88 80 LEU B C 1
ATOM 1821 O O . LEU B 1 80 ? 2.283 -20.172 -14.453 1 97.88 80 LEU B O 1
ATOM 1825 N N . SER B 1 81 ? 0.782 -18.969 -15.523 1 98.31 81 SER B N 1
ATOM 1826 C CA . SER B 1 81 ? 1.736 -17.891 -15.781 1 98.31 81 SER B CA 1
ATOM 1827 C C . SER B 1 81 ? 2.203 -17.234 -14.492 1 98.31 81 SER B C 1
ATOM 1829 O O . SER B 1 81 ? 3.328 -16.734 -14.406 1 98.31 81 SER B O 1
ATOM 1831 N N . VAL B 1 82 ? 1.34 -17.203 -13.453 1 98.44 82 VAL B N 1
ATOM 1832 C CA . VAL B 1 82 ? 1.696 -16.547 -12.188 1 98.44 82 VAL B CA 1
ATOM 1833 C C . VAL B 1 82 ? 2.096 -17.609 -11.164 1 98.44 82 VAL B C 1
ATOM 1835 O O . VAL B 1 82 ? 2.105 -17.344 -9.961 1 98.44 82 VAL B O 1
ATOM 1838 N N . SER B 1 83 ? 2.277 -18.875 -11.586 1 97.69 83 SER B N 1
ATOM 1839 C CA . SER B 1 83 ? 2.779 -19.953 -10.75 1 97.69 83 SER B CA 1
ATOM 1840 C C . SER B 1 83 ? 4.23 -20.281 -11.086 1 97.69 83 SER B C 1
ATOM 1842 O O . SER B 1 83 ? 4.543 -20.688 -12.203 1 97.69 83 SER B O 1
ATOM 1844 N N . ARG B 1 84 ? 5.078 -20.062 -10.109 1 97 84 ARG B N 1
ATOM 1845 C CA . ARG B 1 84 ? 6.5 -20.266 -10.383 1 97 84 ARG B CA 1
ATOM 1846 C C . ARG B 1 84 ? 6.824 -21.75 -10.492 1 97 84 ARG B C 1
ATOM 1848 O O . ARG B 1 84 ? 6.418 -22.547 -9.641 1 97 84 ARG B O 1
ATOM 1855 N N . ASN B 1 85 ? 7.504 -22.125 -11.477 1 95.25 85 ASN B N 1
ATOM 1856 C CA . ASN B 1 85 ? 7.961 -23.5 -11.648 1 95.25 85 ASN B CA 1
ATOM 1857 C C . ASN B 1 85 ? 9.078 -23.859 -10.672 1 95.25 85 ASN B C 1
ATOM 1859 O O . ASN B 1 85 ? 9.859 -22.984 -10.281 1 95.25 85 ASN B O 1
ATOM 1863 N N . ARG B 1 86 ? 9.164 -25.047 -10.344 1 93.56 86 ARG B N 1
ATOM 1864 C CA . ARG B 1 86 ? 10.25 -25.5 -9.477 1 93.56 86 ARG B CA 1
ATOM 1865 C C . ARG B 1 86 ? 11.609 -25.234 -10.109 1 93.56 86 ARG B C 1
ATOM 1867 O O . ARG B 1 86 ? 11.852 -25.609 -11.258 1 93.56 86 ARG B O 1
ATOM 1874 N N . GLY B 1 87 ? 12.43 -24.594 -9.375 1 95.56 87 GLY B N 1
ATOM 1875 C CA . GLY B 1 87 ? 13.789 -24.328 -9.82 1 95.56 87 GLY B CA 1
ATOM 1876 C C . GLY B 1 87 ? 13.898 -23.125 -10.742 1 95.56 87 GLY B C 1
ATOM 1877 O O . GLY B 1 87 ? 15 -22.75 -11.133 1 95.56 87 GLY B O 1
ATOM 1878 N N . GLU B 1 88 ? 12.844 -22.562 -11.086 1 97.69 88 GLU B N 1
ATOM 1879 C CA . GLU B 1 88 ? 12.852 -21.391 -11.969 1 97.69 88 GLU B CA 1
ATOM 1880 C C . GLU B 1 88 ? 13.406 -20.156 -11.242 1 97.69 88 GLU B C 1
ATOM 1882 O O . GLU B 1 88 ? 13.039 -19.891 -10.094 1 97.69 88 GLU B O 1
ATOM 1887 N N . ASP B 1 89 ? 14.305 -19.484 -11.93 1 98.06 89 ASP B N 1
ATOM 1888 C CA . ASP B 1 89 ? 14.789 -18.219 -11.391 1 98.06 89 ASP B CA 1
ATOM 1889 C C . ASP B 1 89 ? 13.641 -17.234 -11.18 1 98.06 89 ASP B C 1
ATOM 1891 O O . ASP B 1 89 ? 12.75 -17.125 -12.023 1 98.06 89 ASP B O 1
ATOM 1895 N N . TYR B 1 90 ? 13.734 -16.469 -10.172 1 98.06 90 TYR B N 1
ATOM 1896 C CA . TYR B 1 90 ? 12.641 -15.586 -9.805 1 98.06 90 TYR B CA 1
ATOM 1897 C C . TYR B 1 90 ? 12.359 -14.57 -10.906 1 98.06 90 TYR B C 1
ATOM 1899 O O . TYR B 1 90 ? 11.211 -14.352 -11.281 1 98.06 90 TYR B O 1
ATOM 1907 N N . PHE B 1 91 ? 13.375 -13.961 -11.422 1 98.44 91 PHE B N 1
ATOM 1908 C CA . PHE B 1 91 ? 13.133 -12.906 -12.398 1 98.44 91 PHE B CA 1
ATOM 1909 C C . PHE B 1 91 ? 12.797 -13.492 -13.766 1 98.44 91 PHE B C 1
ATOM 1911 O O . PHE B 1 91 ? 12.125 -12.859 -14.578 1 98.44 91 PHE B O 1
ATOM 1918 N N . ASP B 1 92 ? 13.281 -14.758 -14.023 1 98.38 92 ASP B N 1
ATOM 1919 C CA . ASP B 1 92 ? 12.758 -15.453 -15.195 1 98.38 92 ASP B CA 1
ATOM 1920 C C . ASP B 1 92 ? 11.25 -15.695 -15.07 1 98.38 92 ASP B C 1
ATOM 1922 O O . ASP B 1 92 ? 10.508 -15.531 -16.047 1 98.38 92 ASP B O 1
ATOM 1926 N N . PHE B 1 93 ? 10.883 -16.062 -13.945 1 98.62 93 PHE B N 1
ATOM 1927 C CA . PHE B 1 93 ? 9.477 -16.234 -13.625 1 98.62 93 PHE B CA 1
ATOM 1928 C C . PHE B 1 93 ? 8.711 -14.93 -13.82 1 98.62 93 PHE B C 1
ATOM 1930 O O . PHE B 1 93 ? 7.641 -14.914 -14.43 1 98.62 93 PHE B O 1
ATOM 1937 N N . ILE B 1 94 ? 9.242 -13.781 -13.375 1 98.69 94 ILE B N 1
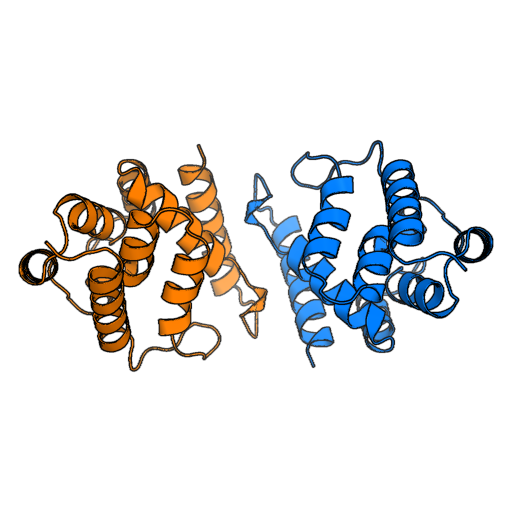ATOM 1938 C CA . ILE B 1 94 ? 8.609 -12.469 -13.516 1 98.69 94 ILE B CA 1
ATOM 1939 C C . ILE B 1 94 ? 8.461 -12.125 -14.992 1 98.69 94 ILE B C 1
ATOM 1941 O O . ILE B 1 94 ? 7.41 -11.633 -15.422 1 98.69 94 ILE B O 1
ATOM 1945 N N . HIS B 1 95 ? 9.414 -12.492 -15.75 1 98.12 95 HIS B N 1
ATOM 1946 C CA . HIS B 1 95 ? 9.336 -12.219 -17.188 1 98.12 95 HIS B CA 1
ATOM 1947 C C . HIS B 1 95 ? 8.281 -13.094 -17.844 1 98.12 95 HIS B C 1
ATOM 1949 O O . HIS B 1 95 ? 7.582 -12.648 -18.766 1 98.12 95 HIS B O 1
ATOM 1955 N N . ARG B 1 96 ? 8.211 -14.281 -17.406 1 97.62 96 ARG B N 1
ATOM 1956 C CA . ARG B 1 96 ? 7.172 -15.164 -17.922 1 97.62 96 ARG B CA 1
ATOM 1957 C C . ARG B 1 96 ? 5.781 -14.641 -17.578 1 97.62 96 ARG B C 1
ATOM 1959 O O . ARG B 1 96 ? 4.887 -14.625 -18.422 1 97.62 96 ARG B O 1
ATOM 1966 N N . CYS B 1 97 ? 5.559 -14.172 -16.391 1 98.12 97 CYS B N 1
ATOM 1967 C CA . CYS B 1 97 ? 4.309 -13.547 -15.977 1 98.12 97 CYS B CA 1
ATOM 1968 C C . CYS B 1 97 ? 3.957 -12.383 -16.906 1 98.12 97 CYS B C 1
ATOM 1970 O O . CYS B 1 97 ? 2.805 -12.242 -17.312 1 98.12 97 CYS B O 1
ATOM 1972 N N . LYS B 1 98 ? 4.961 -11.641 -17.219 1 97.88 98 LYS B N 1
ATOM 1973 C CA . LYS B 1 98 ? 4.797 -10.43 -18.016 1 97.88 98 LYS B CA 1
ATOM 1974 C C . LYS B 1 98 ? 4.211 -10.758 -19.391 1 97.88 98 LYS B C 1
ATOM 1976 O O . LYS B 1 98 ? 3.498 -9.938 -19.969 1 97.88 98 LYS B O 1
ATOM 1981 N N . SER B 1 99 ? 4.426 -11.953 -19.859 1 97.56 99 SER B N 1
ATOM 1982 C CA . SER B 1 99 ? 4.02 -12.328 -21.203 1 97.56 99 SER B CA 1
ATOM 1983 C C . SER B 1 99 ? 2.537 -12.68 -21.266 1 97.56 99 SER B C 1
ATOM 1985 O O . SER B 1 99 ? 1.954 -12.766 -22.344 1 97.56 99 SER B O 1
ATOM 1987 N N . ASN B 1 100 ? 1.877 -12.922 -20.203 1 98.38 100 ASN B N 1
ATOM 1988 C CA . ASN B 1 100 ? 0.44 -13.148 -20.094 1 98.38 100 ASN B CA 1
ATOM 1989 C C . ASN B 1 100 ? -0.289 -11.93 -19.547 1 98.38 100 ASN B C 1
ATOM 1991 O O . ASN B 1 100 ? -0.053 -11.508 -18.422 1 98.38 100 ASN B O 1
ATOM 1995 N N . PRO B 1 101 ? -1.151 -11.352 -20.328 1 98.06 101 PRO B N 1
ATOM 1996 C CA . PRO B 1 101 ? -1.763 -10.086 -19.906 1 98.06 101 PRO B CA 1
ATOM 1997 C C . PRO B 1 101 ? -2.5 -10.203 -18.578 1 98.06 101 PRO B C 1
ATOM 1999 O O . PRO B 1 101 ? -2.41 -9.297 -17.734 1 98.06 101 PRO B O 1
ATOM 2002 N N . ILE B 1 102 ? -3.232 -11.258 -18.344 1 98.62 102 ILE B N 1
ATOM 2003 C CA . ILE B 1 102 ? -3.947 -11.469 -17.094 1 98.62 102 ILE B CA 1
ATOM 2004 C C . ILE B 1 102 ? -2.947 -11.703 -15.961 1 98.62 102 ILE B C 1
ATOM 2006 O O . ILE B 1 102 ? -3.031 -11.07 -14.906 1 98.62 102 ILE B O 1
ATOM 2010 N N . GLY B 1 103 ? -1.978 -12.562 -16.203 1 98.62 103 GLY B N 1
ATOM 2011 C CA . GLY B 1 103 ? -0.943 -12.852 -15.227 1 98.62 103 GLY B CA 1
ATOM 2012 C C . GLY B 1 103 ? -0.174 -11.617 -14.789 1 98.62 103 GLY B C 1
ATOM 2013 O O . GLY B 1 103 ? 0.103 -11.445 -13.602 1 98.62 103 GLY B O 1
ATOM 2014 N N . ARG B 1 104 ? 0.129 -10.789 -15.766 1 98.75 104 ARG B N 1
ATOM 2015 C CA . ARG B 1 104 ? 0.864 -9.562 -15.484 1 98.75 104 ARG B CA 1
ATOM 2016 C C . ARG B 1 104 ? 0.086 -8.664 -14.523 1 98.75 104 ARG B C 1
ATOM 2018 O O . ARG B 1 104 ? 0.634 -8.195 -13.523 1 98.75 104 ARG B O 1
ATOM 2025 N N . ARG B 1 105 ? -1.185 -8.484 -14.812 1 98.5 105 ARG B N 1
ATOM 2026 C CA . ARG B 1 105 ? -2.014 -7.621 -13.977 1 98.5 105 ARG B CA 1
ATOM 2027 C C . ARG B 1 105 ? -2.178 -8.203 -12.578 1 98.5 105 ARG B C 1
ATOM 2029 O O . ARG B 1 105 ? -2.07 -7.48 -11.586 1 98.5 105 ARG B O 1
ATOM 2036 N N . VAL B 1 106 ? -2.344 -9.484 -12.469 1 98.88 106 VAL B N 1
ATOM 2037 C CA . VAL B 1 106 ? -2.555 -10.141 -11.18 1 98.88 106 VAL B CA 1
ATOM 2038 C C . VAL B 1 106 ? -1.254 -10.133 -10.375 1 98.88 106 VAL B C 1
ATOM 2040 O O . VAL B 1 106 ? -1.266 -9.898 -9.164 1 98.88 106 VAL B O 1
ATOM 2043 N N . LYS B 1 107 ? -0.151 -10.398 -11.055 1 98.88 107 LYS B N 1
ATOM 2044 C CA . LYS B 1 107 ? 1.127 -10.398 -10.344 1 98.88 107 LYS B CA 1
ATOM 2045 C C . LYS B 1 107 ? 1.459 -9.008 -9.812 1 98.88 107 LYS B C 1
ATOM 2047 O O . LYS B 1 107 ? 2.045 -8.875 -8.734 1 98.88 107 LYS B O 1
ATOM 2052 N N . LEU B 1 108 ? 1.072 -7.965 -10.555 1 98.62 108 LEU B N 1
ATOM 2053 C CA . LEU B 1 108 ? 1.233 -6.605 -10.047 1 98.62 108 LEU B CA 1
ATOM 2054 C C . LEU B 1 108 ? 0.438 -6.406 -8.766 1 98.62 108 LEU B C 1
ATOM 2056 O O . LEU B 1 108 ? 0.958 -5.867 -7.781 1 98.62 108 LEU B O 1
ATOM 2060 N N . ALA B 1 109 ? -0.777 -6.848 -8.797 1 98.56 109 ALA B N 1
ATOM 2061 C CA . ALA B 1 109 ? -1.618 -6.75 -7.605 1 98.56 109 ALA B CA 1
ATOM 2062 C C . ALA B 1 109 ? -1.04 -7.574 -6.457 1 98.56 109 ALA B C 1
ATOM 2064 O O . ALA B 1 109 ? -1.039 -7.129 -5.309 1 98.56 109 ALA B O 1
ATOM 2065 N N . ASP B 1 110 ? -0.569 -8.75 -6.773 1 98.62 110 ASP B N 1
ATOM 2066 C CA . ASP B 1 110 ? 0.076 -9.633 -5.809 1 98.62 110 ASP B CA 1
ATOM 2067 C C . ASP B 1 110 ? 1.277 -8.953 -5.156 1 98.62 110 ASP B C 1
ATOM 2069 O O . ASP B 1 110 ? 1.4 -8.945 -3.932 1 98.62 110 ASP B O 1
ATOM 2073 N N . LEU B 1 111 ? 2.115 -8.359 -5.98 1 98.56 111 LEU B N 1
ATOM 2074 C CA . LEU B 1 111 ? 3.32 -7.699 -5.5 1 98.56 111 LEU B CA 1
ATOM 2075 C C . LEU B 1 111 ? 2.969 -6.477 -4.652 1 98.56 111 LEU B C 1
ATOM 2077 O O . LEU B 1 111 ? 3.615 -6.215 -3.637 1 98.56 111 LEU B O 1
ATOM 2081 N N . LYS B 1 112 ? 1.953 -5.789 -5.105 1 97.56 112 LYS B N 1
ATOM 2082 C CA . LYS B 1 112 ? 1.505 -4.629 -4.34 1 97.56 112 LYS B CA 1
ATOM 2083 C C . LYS B 1 112 ? 1.061 -5.039 -2.938 1 97.56 112 LYS B C 1
ATOM 2085 O O . LYS B 1 112 ? 1.429 -4.398 -1.952 1 97.56 112 LYS B O 1
ATOM 2090 N N . ASP B 1 113 ? 0.307 -6.09 -2.85 1 97.56 113 ASP B N 1
ATOM 2091 C CA . ASP B 1 113 ? -0.131 -6.598 -1.553 1 97.56 113 ASP B CA 1
ATOM 2092 C C . ASP B 1 113 ? 1.059 -7.059 -0.714 1 97.56 113 ASP B C 1
ATOM 2094 O O . ASP B 1 113 ? 1.13 -6.773 0.483 1 97.56 113 ASP B O 1
ATOM 2098 N N . ASN B 1 114 ? 2.002 -7.699 -1.333 1 96.94 114 ASN B N 1
ATOM 2099 C CA . ASN B 1 114 ? 3.158 -8.258 -0.64 1 96.94 114 ASN B CA 1
ATOM 2100 C C . ASN B 1 114 ? 4.098 -7.164 -0.144 1 96.94 114 ASN B C 1
ATOM 2102 O O . ASN B 1 114 ? 4.797 -7.344 0.856 1 96.94 114 ASN B O 1
ATOM 2106 N N . MET B 1 115 ? 4.02 -6.047 -0.768 1 97.06 115 MET B N 1
ATOM 2107 C CA . MET B 1 115 ? 4.941 -4.969 -0.423 1 97.06 115 MET B CA 1
ATOM 2108 C C . MET B 1 115 ? 4.32 -4.031 0.609 1 97.06 115 MET B C 1
ATOM 2110 O O . MET B 1 115 ? 4.969 -3.088 1.064 1 97.06 115 MET B O 1
ATOM 2114 N N . ASP B 1 116 ? 3.111 -4.289 0.945 1 96.06 116 ASP B N 1
ATOM 2115 C CA . ASP B 1 116 ? 2.5 -3.518 2.025 1 96.06 116 ASP B CA 1
ATOM 2116 C C . ASP B 1 116 ? 3.078 -3.92 3.381 1 96.06 116 ASP B C 1
ATOM 2118 O O . ASP B 1 116 ? 2.619 -4.883 3.996 1 96.06 116 ASP B O 1
ATOM 2122 N N . VAL B 1 117 ? 3.982 -3.158 3.906 1 96.19 117 VAL B N 1
ATOM 2123 C CA . VAL B 1 117 ? 4.738 -3.537 5.098 1 96.19 117 VAL B CA 1
ATOM 2124 C C . VAL B 1 117 ? 3.941 -3.17 6.348 1 96.19 117 VAL B C 1
ATOM 2126 O O . VAL B 1 117 ? 4.309 -3.555 7.461 1 96.19 117 VAL B O 1
ATOM 2129 N N . THR B 1 118 ? 2.824 -2.414 6.18 1 94.56 118 THR B N 1
ATOM 2130 C CA . THR B 1 118 ? 2.027 -2.029 7.34 1 94.56 118 THR B CA 1
ATOM 2131 C C . THR B 1 118 ? 1.438 -3.26 8.023 1 94.56 118 THR B C 1
ATOM 2133 O O . THR B 1 118 ? 1.045 -3.199 9.188 1 94.56 118 THR B O 1
ATOM 2136 N N . ARG B 1 119 ? 1.413 -4.391 7.348 1 91.44 119 ARG B N 1
ATOM 2137 C CA . ARG B 1 119 ? 0.818 -5.609 7.887 1 91.44 119 ARG B CA 1
ATOM 2138 C C . ARG B 1 119 ? 1.823 -6.383 8.734 1 91.44 119 ARG B C 1
ATOM 2140 O O . ARG B 1 119 ? 1.451 -7.309 9.461 1 91.44 119 ARG B O 1
ATOM 2147 N N . LEU B 1 120 ? 3.115 -6.016 8.641 1 93.75 120 LEU B N 1
ATOM 2148 C CA . LEU B 1 120 ? 4.172 -6.703 9.375 1 93.75 120 LEU B CA 1
ATOM 2149 C C . LEU B 1 120 ? 4.336 -6.121 10.773 1 93.75 120 LEU B C 1
ATOM 2151 O O . LEU B 1 120 ? 4.238 -4.906 10.961 1 93.75 120 LEU B O 1
ATOM 2155 N N . ASN B 1 121 ? 4.578 -6.957 11.688 1 91.31 121 ASN B N 1
ATOM 2156 C CA . ASN B 1 121 ? 4.832 -6.492 13.047 1 91.31 121 ASN B CA 1
ATOM 2157 C C . ASN B 1 121 ? 6.203 -5.832 13.164 1 91.31 121 ASN B C 1
ATOM 2159 O O . ASN B 1 121 ? 6.371 -4.875 13.93 1 91.31 121 ASN B O 1
ATOM 2163 N N . GLU B 1 122 ? 7.141 -6.379 12.461 1 92.75 122 GLU B N 1
ATOM 2164 C CA . GLU B 1 122 ? 8.5 -5.855 12.406 1 92.75 122 GLU B CA 1
ATOM 2165 C C . GLU B 1 122 ? 9.047 -5.898 10.984 1 92.75 122 GLU B C 1
ATOM 2167 O O . GLU B 1 122 ? 8.594 -6.695 10.156 1 92.75 122 GLU B O 1
ATOM 2172 N N . LEU B 1 123 ? 9.891 -4.98 10.758 1 95.69 123 LEU B N 1
ATOM 2173 C CA . LEU B 1 123 ? 10.578 -4.941 9.477 1 95.69 123 LEU B CA 1
ATOM 2174 C C . LEU B 1 123 ? 12.031 -5.387 9.617 1 95.69 123 LEU B C 1
ATOM 2176 O O . LEU B 1 123 ? 12.898 -4.578 9.938 1 95.69 123 LEU B O 1
ATOM 2180 N N . THR B 1 124 ? 12.336 -6.652 9.336 1 95.75 124 THR B N 1
ATOM 2181 C CA . THR B 1 124 ? 13.656 -7.25 9.5 1 95.75 124 THR B CA 1
ATOM 2182 C C . THR B 1 124 ? 14.5 -7.051 8.242 1 95.75 124 THR B C 1
ATOM 2184 O O . THR B 1 124 ? 13.992 -6.582 7.223 1 95.75 124 THR B O 1
ATOM 2187 N N . ASP B 1 125 ? 15.766 -7.418 8.336 1 95.5 125 ASP B N 1
ATOM 2188 C CA . ASP B 1 125 ? 16.641 -7.352 7.176 1 95.5 125 ASP B CA 1
ATOM 2189 C C . ASP B 1 125 ? 16.156 -8.281 6.066 1 95.5 125 ASP B C 1
ATOM 2191 O O . ASP B 1 125 ? 16.281 -7.965 4.883 1 95.5 125 ASP B O 1
ATOM 2195 N N . LYS B 1 126 ? 15.656 -9.398 6.469 1 96.25 126 LYS B N 1
ATOM 2196 C CA . LYS B 1 126 ? 15.102 -10.328 5.484 1 96.25 126 LYS B CA 1
ATOM 2197 C C . LYS B 1 126 ? 13.906 -9.711 4.762 1 96.25 126 LYS B C 1
ATOM 2199 O O . LYS B 1 126 ? 13.75 -9.883 3.551 1 96.25 126 LYS B O 1
ATOM 2204 N N . ASP B 1 127 ? 13.062 -9.016 5.523 1 96.56 127 ASP B N 1
ATOM 2205 C CA . ASP B 1 127 ? 11.922 -8.328 4.922 1 96.56 127 ASP B CA 1
ATOM 2206 C C . ASP B 1 127 ? 12.375 -7.258 3.939 1 96.56 127 ASP B C 1
ATOM 2208 O O . ASP B 1 127 ? 11.773 -7.082 2.879 1 96.56 127 ASP B O 1
ATOM 2212 N N . ILE B 1 128 ? 13.422 -6.562 4.285 1 97 128 ILE B N 1
ATOM 2213 C CA . ILE B 1 128 ? 13.953 -5.496 3.443 1 97 128 ILE B CA 1
ATOM 2214 C C . ILE B 1 128 ? 14.477 -6.086 2.141 1 97 128 ILE B C 1
ATOM 2216 O O . ILE B 1 128 ? 14.234 -5.543 1.061 1 97 128 ILE B O 1
ATOM 2220 N N . GLU B 1 129 ? 15.195 -7.164 2.279 1 97.06 129 GLU B N 1
ATOM 2221 C CA . GLU B 1 129 ? 15.711 -7.824 1.083 1 97.06 129 GLU B CA 1
ATOM 2222 C C . GLU B 1 129 ? 14.578 -8.281 0.173 1 97.06 129 GLU B C 1
ATOM 2224 O O . GLU B 1 129 ? 14.656 -8.133 -1.049 1 97.06 129 GLU B O 1
ATOM 2229 N N . ARG B 1 130 ? 13.594 -8.82 0.732 1 96.88 130 ARG B N 1
ATOM 2230 C CA . ARG B 1 130 ? 12.43 -9.242 -0.032 1 96.88 130 ARG B CA 1
ATOM 2231 C C . ARG B 1 130 ? 11.742 -8.055 -0.697 1 96.88 130 ARG B C 1
ATOM 2233 O O . ARG B 1 130 ? 11.328 -8.141 -1.855 1 96.88 130 ARG B O 1
ATOM 2240 N N . LEU B 1 131 ? 11.609 -7.02 0.07 1 97.5 131 LEU B N 1
ATOM 2241 C CA . LEU B 1 131 ? 10.992 -5.797 -0.437 1 97.5 131 LEU B CA 1
ATOM 2242 C C . LEU B 1 131 ? 11.742 -5.277 -1.66 1 97.5 131 LEU B C 1
ATOM 2244 O O . LEU B 1 131 ? 11.117 -4.887 -2.652 1 97.5 131 LEU B O 1
ATOM 2248 N N . LYS B 1 132 ? 13.016 -5.289 -1.602 1 97.44 132 LYS B N 1
ATOM 2249 C CA . LYS B 1 132 ? 13.828 -4.855 -2.736 1 97.44 132 LYS B CA 1
ATOM 2250 C C . LYS B 1 132 ? 13.57 -5.73 -3.959 1 97.44 132 LYS B C 1
ATOM 2252 O O . LYS B 1 132 ? 13.43 -5.227 -5.074 1 97.44 132 LYS B O 1
ATOM 2257 N N . LYS B 1 133 ? 13.555 -6.973 -3.715 1 97.88 133 LYS B N 1
ATOM 2258 C CA . LYS B 1 133 ? 13.297 -7.93 -4.789 1 97.88 133 LYS B CA 1
ATOM 2259 C C . LYS B 1 133 ? 11.922 -7.699 -5.41 1 97.88 133 LYS B C 1
ATOM 2261 O O . LYS B 1 133 ? 11.789 -7.645 -6.633 1 97.88 133 LYS B O 1
ATOM 2266 N N . TYR B 1 134 ? 10.883 -7.566 -4.598 1 98.31 134 TYR B N 1
ATOM 2267 C CA . TYR B 1 134 ? 9.516 -7.359 -5.062 1 98.31 134 TYR B CA 1
ATOM 2268 C C . TYR B 1 134 ? 9.391 -6.031 -5.805 1 98.31 134 TYR B C 1
ATOM 2270 O O . TYR B 1 134 ? 8.672 -5.941 -6.805 1 98.31 134 TYR B O 1
ATOM 2278 N N . HIS B 1 135 ? 10.047 -5.02 -5.273 1 98.25 135 HIS B N 1
ATOM 2279 C CA . HIS B 1 135 ? 10.016 -3.715 -5.926 1 98.25 135 HIS B CA 1
ATOM 2280 C C . HIS B 1 135 ? 10.609 -3.787 -7.328 1 98.25 135 HIS B C 1
ATOM 2282 O O . HIS B 1 135 ? 10.039 -3.244 -8.281 1 98.25 135 HIS B O 1
ATOM 2288 N N . LYS B 1 136 ? 11.75 -4.453 -7.453 1 97.81 136 LYS B N 1
ATOM 2289 C CA . LYS B 1 136 ? 12.359 -4.633 -8.766 1 97.81 136 LYS B CA 1
ATOM 2290 C C . LYS B 1 136 ? 11.43 -5.387 -9.711 1 97.81 136 LYS B C 1
ATOM 2292 O O . LYS B 1 136 ? 11.266 -5.004 -10.867 1 97.81 136 LYS B O 1
ATOM 2297 N N . ALA B 1 137 ? 10.836 -6.414 -9.242 1 98.56 137 ALA B N 1
ATOM 2298 C CA . ALA B 1 137 ? 9.883 -7.191 -10.023 1 98.56 137 ALA B CA 1
ATOM 2299 C C . ALA B 1 137 ? 8.703 -6.328 -10.461 1 98.56 137 ALA B C 1
ATOM 2301 O O . ALA B 1 137 ? 8.266 -6.398 -11.609 1 98.56 137 ALA B O 1
ATOM 2302 N N . TYR B 1 138 ? 8.188 -5.574 -9.562 1 98.44 138 TYR B N 1
ATOM 2303 C CA . TYR B 1 138 ? 7.074 -4.676 -9.828 1 98.44 138 TYR B CA 1
ATOM 2304 C C . TYR B 1 138 ? 7.406 -3.713 -10.961 1 98.44 138 TYR B C 1
ATOM 2306 O O . TYR B 1 138 ? 6.598 -3.512 -11.875 1 98.44 138 TYR B O 1
ATOM 2314 N N . LYS B 1 139 ? 8.602 -3.145 -10.93 1 97.25 139 LYS B N 1
ATOM 2315 C CA . LYS B 1 139 ? 9.016 -2.189 -11.953 1 97.25 139 LYS B CA 1
ATOM 2316 C C . LYS B 1 139 ? 9.172 -2.869 -13.312 1 97.25 139 LYS B C 1
ATOM 2318 O O . LYS B 1 139 ? 8.852 -2.281 -14.344 1 97.25 139 LYS B O 1
ATOM 2323 N N . ILE B 1 140 ? 9.648 -4.098 -13.273 1 97.56 140 ILE B N 1
ATOM 2324 C CA . ILE B 1 140 ? 9.773 -4.867 -14.5 1 97.56 140 ILE B CA 1
ATOM 2325 C C . ILE B 1 140 ? 8.398 -5.066 -15.125 1 97.56 140 ILE B C 1
ATOM 2327 O O . ILE B 1 140 ? 8.227 -4.891 -16.344 1 97.56 140 ILE B O 1
ATOM 2331 N N . LEU B 1 141 ? 7.383 -5.355 -14.32 1 98.12 141 LEU B N 1
ATOM 2332 C CA . LEU B 1 141 ? 6.043 -5.656 -14.812 1 98.12 141 LEU B CA 1
ATOM 2333 C C . LEU B 1 141 ? 5.34 -4.395 -15.297 1 98.12 141 LEU B C 1
ATOM 2335 O O . LEU B 1 141 ? 4.453 -4.457 -16.156 1 98.12 141 LEU B O 1
ATOM 2339 N N . GLU B 1 142 ? 5.75 -3.287 -14.75 1 95.5 142 GLU B N 1
ATOM 2340 C CA . GLU B 1 142 ? 5.133 -2.018 -15.125 1 95.5 142 GLU B CA 1
ATOM 2341 C C . GLU B 1 142 ? 5.629 -1.546 -16.484 1 95.5 142 GLU B C 1
ATOM 2343 O O . GLU B 1 142 ? 4.98 -0.72 -17.141 1 95.5 142 GLU B O 1
ATOM 2348 N N . GLU B 1 143 ? 6.883 -1.898 -16.891 1 86.62 143 GLU B N 1
ATOM 2349 C CA . GLU B 1 143 ? 7.477 -1.506 -18.172 1 86.62 143 GLU B CA 1
ATOM 2350 C C . GLU B 1 143 ? 6.723 -2.129 -19.344 1 86.62 143 GLU B C 1
ATOM 2352 O O . GLU B 1 143 ? 6.207 -3.244 -19.234 1 86.62 143 GLU B O 1
#

Nearest PDB structures (foldseek):
  7smg-assembly1_A  TM=9.805E-01  e=2.633E-14  Bacteroides caccae ATCC 43185
  7oiw-assembly1_A  TM=7.864E-01  e=2.096E-02  Staphylococcus aureus subsp. aureus Mu50
  1vj7-assembly1_A  TM=6.693E-01  e=1.569E-02  Streptococcus dysgalactiae subsp. equisimilis
  5kpx-assembly1_33  TM=5.534E-01  e=2.067E+00  Escherichia coli K-12
  6r01-assembly1_A  TM=2.801E-01  e=5.987E+00  Streptomyces lividans 1326

Organism: NCBI:txid679189

Foldseek 3Di:
DDDLVRLLVVLLVLLCVLQVPPADQLRHRPQVLLVQLLVVDDDSLLNSLSSNQCNCVRPVDDLVNSVVVPDDPLSSVLSVLSHDDPPDDPLNSLVSLLVRPSSLSSLLSSLVSLLPCVSHPDCDPVNVVVNVVSVVSNVVSVD/DDDLVRLLVVLLVLLCVLQVPPADQLRHRPQVLLVQLLVVDDDSLLNSLSSNQCNCVRPVDDLVNSVVVPDDPLSSVLSVLSHDDPPDDPLNSLVSLLVRPSSLSSLLSSLVSLLPCVSHPDCDPVNVVVNVVSVVSNVVSVD

pLDDT: mean 96.63, std 3.31, range [74.31, 98.94]

Sequence (286 aa):
MMNFYELREKAMQIAEKVHKNQVDKGGKPYINHPVRVERMCSRQEDRLVALLHDTVEDGDIASEYLLMVGFPQEIVDAVLSVSRNRGEDYFDFIHRCKSNPIGRRVKLADLKDNMDVTRLNELTDKDIERLKKYHKAYKILEEMMNFYELREKAMQIAEKVHKNQVDKGGKPYINHPVRVERMCSRQEDRLVALLHDTVEDGDIASEYLLMVGFPQEIVDAVLSVSRNRGEDYFDFIHRCKSNPIGRRVKLADLKDNMDVTRLNELTDKDIERLKKYHKAYKILEE

Radius of gyration: 22.04 Å; Cα contacts (8 Å, |Δi|>4): 368; chains: 2; bounding box: 40×64×43 Å

Solvent-accessible surface area (backbone atoms only — not comparable to full-atom values): 15344 Å² total; per-residue (Å²): 128,80,48,69,70,56,48,42,52,49,31,47,51,52,29,42,63,50,30,67,88,36,59,40,92,56,69,43,62,32,52,55,52,33,52,53,27,20,67,70,39,85,48,69,70,33,27,42,31,26,32,36,28,57,30,46,67,70,48,68,52,49,68,65,53,45,45,71,76,61,48,52,67,70,50,47,51,28,26,53,37,49,32,72,56,89,90,55,54,68,66,60,40,50,53,50,12,50,74,34,72,54,12,32,57,34,48,46,36,44,42,53,60,72,53,48,61,86,62,39,89,69,86,48,73,67,53,49,52,50,42,52,52,45,50,52,50,44,53,58,62,71,101,130,79,47,68,70,56,48,43,50,50,30,47,52,52,28,43,65,50,29,67,88,37,58,41,92,57,70,42,62,31,53,54,52,33,51,54,27,20,68,70,40,86,48,70,70,33,27,44,30,24,32,37,28,57,31,45,68,70,50,70,51,50,67,66,55,46,45,71,76,60,50,52,67,70,52,48,52,28,26,50,37,49,31,71,56,90,89,55,52,67,67,58,40,51,54,50,12,50,74,34,72,56,13,31,57,34,48,46,36,44,43,54,59,70,52,47,61,86,62,40,88,69,85,49,71,67,51,49,54,48,43,52,52,45,50,53,51,46,54,59,62,71,100